Protein AF-0000000080186408 (afdb_homodimer)

Radius of gyration: 38.57 Å; Cα contacts (8 Å, |Δi|>4): 482; chains: 2; bounding box: 66×109×151 Å

Solvent-accessible surface area (backbone atoms only — not comparable to full-atom values): 22069 Å² total; per-residue (Å²): 128,77,78,66,78,74,55,44,80,36,70,58,20,29,61,70,80,58,62,34,74,43,44,44,67,52,65,71,29,63,52,50,32,68,49,51,37,54,30,46,42,48,52,50,56,50,42,64,67,46,76,60,61,36,33,31,68,32,74,74,50,62,84,59,38,45,77,52,57,52,84,44,71,65,60,51,50,52,22,50,48,53,36,46,73,45,27,46,31,47,77,26,24,84,44,59,97,88,41,68,46,20,24,25,54,21,56,30,25,35,32,54,54,89,68,72,45,78,58,77,53,41,76,38,37,69,45,51,32,63,77,54,40,74,65,73,64,72,73,72,68,56,70,70,63,64,73,78,76,77,71,84,63,87,83,69,79,77,82,70,86,66,82,71,80,70,85,75,81,78,78,83,77,84,82,81,88,76,88,81,82,86,125,128,76,78,66,81,74,56,46,81,35,72,61,21,29,61,71,78,60,62,33,74,43,46,44,66,52,65,71,28,64,53,52,33,67,48,50,39,55,29,47,41,48,51,50,56,50,42,66,66,47,77,59,61,36,33,30,67,31,74,76,48,62,82,60,39,44,76,53,57,52,85,45,71,66,61,50,50,52,21,51,48,53,37,46,74,43,26,44,31,47,78,25,24,85,46,57,99,89,40,68,48,19,25,26,54,21,56,31,25,35,32,53,53,89,68,70,45,77,55,74,53,41,75,37,36,69,45,50,32,64,78,53,42,74,63,73,61,77,67,76,74,58,73,74,66,65,76,75,64,74,68,85,67,88,80,71,78,81,83,76,84,80,88,80,81,75,85,80,84,79,82,85,76,85,82,82,83,75,86,81,80,85,129

Sequence (366 aa):
MRKKKKNWLSPERREPGGFAALPHCLLESQVFIELSAHAIKLLIDLLMQFKGFNNGDLCLAWSLMEKRGWKSRDTLNKARQELLNVELILITRYGDRKRPHLYALTFFAVDECGGKLDIHATEKPMSLWRLHVPVLSLFKIKPRLPPRGLDHGDMNRPASDSIVLQDKYCPPSVSNEGIAEMLMRKKKKNWLSPERREPGGFAALPHCLLESQVFIELSAHAIKLLIDLLMQFKGFNNGDLCLAWSLMEKRGWKSRDTLNKARQELLNVELILITRYGDRKRPHLYALTFFAVDECGGKLDIHATEKPMSLWRLHVPVLSLFKIKPRLPPRGLDHGDMNRPASDSIVLQDKYCPPSVSNEGIAEML

Structure (mmCIF, N/CA/C/O backbone):
data_AF-0000000080186408-model_v1
#
loop_
_entity.id
_entity.type
_entity.pdbx_description
1 polymer 'Helix-turn-helix domain-containing protein'
#
loop_
_atom_site.group_PDB
_atom_site.id
_atom_site.type_symbol
_atom_site.label_atom_id
_atom_site.label_alt_id
_atom_site.label_comp_id
_atom_site.label_asym_id
_atom_site.label_entity_id
_atom_site.label_seq_id
_atom_site.pdbx_PDB_ins_code
_atom_site.Cartn_x
_atom_site.Cartn_y
_atom_site.Cartn_z
_atom_site.occupancy
_atom_site.B_iso_or_equiv
_atom_site.auth_seq_id
_atom_site.auth_comp_id
_atom_site.auth_asym_id
_atom_site.auth_atom_id
_atom_site.pdbx_PDB_model_num
ATOM 1 N N . MET A 1 1 ? -29.25 -24.094 -1.704 1 34.94 1 MET A N 1
ATOM 2 C CA . MET A 1 1 ? -28.672 -22.766 -1.736 1 34.94 1 MET A CA 1
ATOM 3 C C . MET A 1 1 ? -27.25 -22.781 -2.299 1 34.94 1 MET A C 1
ATOM 5 O O . MET A 1 1 ? -26.391 -23.5 -1.779 1 34.94 1 MET A O 1
ATOM 9 N N . ARG A 1 2 ? -27.016 -22.531 -3.428 1 39.16 2 ARG A N 1
ATOM 10 C CA . ARG A 1 2 ? -25.75 -22.656 -4.141 1 39.16 2 ARG A CA 1
ATOM 11 C C . ARG A 1 2 ? -24.641 -21.891 -3.432 1 39.16 2 ARG A C 1
ATOM 13 O O . ARG A 1 2 ? -24.844 -20.75 -3.027 1 39.16 2 ARG A O 1
ATOM 20 N N . LYS A 1 3 ? -23.719 -22.453 -2.709 1 46.88 3 LYS A N 1
ATOM 21 C CA . LYS A 1 3 ? -22.703 -21.828 -1.863 1 46.88 3 LYS A CA 1
ATOM 22 C C . LYS A 1 3 ? -22.125 -20.594 -2.533 1 46.88 3 LYS A C 1
ATOM 24 O O . LYS A 1 3 ? -21.5 -20.688 -3.596 1 46.88 3 LYS A O 1
ATOM 29 N N . LYS A 1 4 ? -22.875 -19.625 -2.449 1 50.56 4 LYS A N 1
ATOM 30 C CA . LYS A 1 4 ? -22.484 -18.359 -3.074 1 50.56 4 LYS A CA 1
ATOM 31 C C . LYS A 1 4 ? -21 -18.078 -2.861 1 50.56 4 LYS A C 1
ATOM 33 O O . LYS A 1 4 ? -20.484 -18.219 -1.751 1 50.56 4 LYS A O 1
ATOM 38 N N . LYS A 1 5 ? -20.312 -18.375 -4 1 59.62 5 LYS A N 1
ATOM 39 C CA . LYS A 1 5 ? -18.891 -18.047 -4.004 1 59.62 5 LYS A CA 1
ATOM 40 C C . LYS A 1 5 ? -18.625 -16.766 -3.215 1 59.62 5 LYS A C 1
ATOM 42 O O . LYS A 1 5 ? -19.266 -15.734 -3.459 1 59.62 5 LYS A O 1
ATOM 47 N N . LYS A 1 6 ? -18.062 -16.906 -2.033 1 65.12 6 LYS A N 1
ATOM 48 C CA . LYS A 1 6 ? -17.859 -15.805 -1.085 1 65.12 6 LYS A CA 1
ATOM 49 C C . LYS A 1 6 ? -16.969 -14.719 -1.683 1 65.12 6 LYS A C 1
ATOM 51 O O . LYS A 1 6 ? -15.961 -15.023 -2.314 1 65.12 6 LYS A O 1
ATOM 56 N N . ASN A 1 7 ? -17.5 -13.5 -1.69 1 77.44 7 ASN A N 1
ATOM 57 C CA . ASN A 1 7 ? -16.766 -12.281 -2.035 1 77.44 7 ASN A CA 1
ATOM 58 C C . ASN A 1 7 ? -15.5 -12.125 -1.208 1 77.44 7 ASN A C 1
ATOM 60 O O . ASN A 1 7 ? -15.445 -12.555 -0.051 1 77.44 7 ASN A O 1
ATOM 64 N N . TRP A 1 8 ? -14.391 -11.766 -1.803 1 77.88 8 TRP A N 1
ATOM 65 C CA . TRP A 1 8 ? -13.117 -11.609 -1.107 1 77.88 8 TRP A CA 1
ATOM 66 C C . TRP A 1 8 ? -13.258 -10.656 0.074 1 77.88 8 TRP A C 1
ATOM 68 O O . TRP A 1 8 ? -12.445 -10.68 1.002 1 77.88 8 TRP A O 1
ATOM 78 N N . LEU A 1 9 ? -14.258 -9.883 0.024 1 75.31 9 LEU A N 1
ATOM 79 C CA . LEU A 1 9 ? -14.492 -8.922 1.103 1 75.31 9 LEU A CA 1
ATOM 80 C C . LEU A 1 9 ? -15.234 -9.586 2.258 1 75.31 9 LEU A C 1
ATOM 82 O O . LEU A 1 9 ? -15.367 -8.992 3.334 1 75.31 9 LEU A O 1
ATOM 86 N N . SER A 1 10 ? -15.633 -10.812 2.023 1 86.88 10 SER A N 1
ATOM 87 C CA . SER A 1 10 ? -16.25 -11.516 3.139 1 86.88 10 SER A CA 1
ATOM 88 C C . SER A 1 10 ? -15.289 -11.625 4.32 1 86.88 10 SER A C 1
ATOM 90 O O . SER A 1 10 ? -14.094 -11.836 4.141 1 86.88 10 SER A O 1
ATOM 92 N N . PRO A 1 11 ? -15.828 -11.398 5.477 1 86.62 11 PRO A N 1
ATOM 93 C CA . PRO A 1 11 ? -14.977 -11.359 6.672 1 86.62 11 PRO A CA 1
ATOM 94 C C . PRO A 1 11 ? -14.156 -12.633 6.852 1 86.62 11 PRO A C 1
ATOM 96 O O . PRO A 1 11 ? -13.062 -12.586 7.43 1 86.62 11 PRO A O 1
ATOM 99 N N . GLU A 1 12 ? -14.602 -13.695 6.355 1 88.56 12 GLU A N 1
ATOM 100 C CA . GLU A 1 12 ? -13.898 -14.961 6.555 1 88.56 12 GLU A CA 1
ATOM 101 C C . GLU A 1 12 ? -12.695 -15.078 5.621 1 88.56 12 GLU A C 1
ATOM 103 O O . GLU A 1 12 ? -11.781 -15.859 5.871 1 88.56 12 GLU A O 1
ATOM 108 N N . ARG A 1 13 ? -12.672 -14.312 4.602 1 93.75 13 ARG A N 1
ATOM 109 C CA . ARG A 1 13 ? -11.664 -14.516 3.568 1 93.75 13 ARG A CA 1
ATOM 110 C C . ARG A 1 13 ? -10.555 -13.477 3.676 1 93.75 13 ARG A C 1
ATOM 112 O O . ARG A 1 13 ? -9.664 -13.414 2.82 1 93.75 13 ARG A O 1
ATOM 119 N N . ARG A 1 14 ? -10.625 -12.68 4.699 1 92.94 14 ARG A N 1
ATOM 120 C CA . ARG A 1 14 ? -9.648 -11.609 4.891 1 92.94 14 ARG A CA 1
ATOM 121 C C . ARG A 1 14 ? -9.258 -11.484 6.359 1 92.94 14 ARG A C 1
ATOM 123 O O . ARG A 1 14 ? -9.883 -12.094 7.23 1 92.94 14 ARG A O 1
ATOM 130 N N . GLU A 1 15 ? -8.188 -10.734 6.617 1 94.75 15 GLU A N 1
ATOM 131 C CA . GLU A 1 15 ? -7.793 -10.422 7.988 1 94.75 15 GLU A CA 1
ATOM 132 C C . GLU A 1 15 ? -8.875 -9.617 8.703 1 94.75 15 GLU A C 1
ATOM 134 O O . GLU A 1 15 ? -9.562 -8.805 8.086 1 94.75 15 GLU A O 1
ATOM 139 N N . PRO A 1 16 ? -9.008 -9.867 9.93 1 91.94 16 PRO A N 1
ATOM 140 C CA . PRO A 1 16 ? -10 -9.094 10.68 1 91.94 16 PRO A CA 1
ATOM 141 C C . PRO A 1 16 ? -9.602 -7.629 10.852 1 91.94 16 PRO A C 1
ATOM 143 O O . PRO A 1 16 ? -8.422 -7.285 10.711 1 91.94 16 PRO A O 1
ATOM 146 N N . GLY A 1 17 ? -10.656 -6.816 11.102 1 92.19 17 GLY A N 1
ATOM 147 C CA . GLY A 1 17 ? -10.398 -5.41 11.367 1 92.19 17 GLY A CA 1
ATOM 148 C C . GLY A 1 17 ? -10.477 -4.539 10.133 1 92.19 17 GLY A C 1
ATOM 149 O O . GLY A 1 17 ? -11.031 -4.953 9.109 1 92.19 17 GLY A O 1
ATOM 150 N N . GLY A 1 18 ? -9.977 -3.314 10.273 1 92.81 18 GLY A N 1
ATOM 151 C CA . GLY A 1 18 ? -10.023 -2.352 9.188 1 92.81 18 GLY A CA 1
ATOM 152 C C . GLY A 1 18 ? -8.891 -2.525 8.188 1 92.81 18 GLY A C 1
ATOM 153 O O . GLY A 1 18 ? -8.031 -3.389 8.367 1 92.81 18 GLY A O 1
ATOM 154 N N . PHE A 1 19 ? -8.984 -1.792 7.145 1 95.25 19 PHE A N 1
ATOM 155 C CA . PHE A 1 19 ? -7.969 -1.848 6.102 1 95.25 19 PHE A CA 1
ATOM 156 C C . PHE A 1 19 ? -7.645 -0.45 5.586 1 95.25 19 PHE A C 1
ATOM 158 O O . PHE A 1 19 ? -8.43 0.481 5.762 1 95.25 19 PHE A O 1
ATOM 165 N N . ALA A 1 20 ? -6.488 -0.305 5.117 1 96.69 20 ALA A N 1
ATOM 166 C CA . ALA A 1 20 ? -6.074 0.844 4.316 1 96.69 20 ALA A CA 1
ATOM 167 C C . ALA A 1 20 ? -6.293 0.581 2.828 1 96.69 20 ALA A C 1
ATOM 169 O O . ALA A 1 20 ? -5.879 -0.457 2.307 1 96.69 20 ALA A O 1
ATOM 170 N N . ALA A 1 21 ? -6.895 1.535 2.125 1 95.88 21 ALA A N 1
ATOM 171 C CA . ALA A 1 21 ? -7.312 1.298 0.746 1 95.88 21 ALA A CA 1
ATOM 172 C C . ALA A 1 21 ? -6.535 2.186 -0.222 1 95.88 21 ALA A C 1
ATOM 174 O O . ALA A 1 21 ? -6.391 3.389 0.009 1 95.88 21 ALA A O 1
ATOM 175 N N . LEU A 1 22 ? -6.004 1.585 -1.23 1 97.88 22 LEU A N 1
ATOM 176 C CA . LEU A 1 22 ? -5.406 2.305 -2.35 1 97.88 22 LEU A CA 1
ATOM 177 C C . LEU A 1 22 ? -6.262 2.164 -3.605 1 97.88 22 LEU A C 1
ATOM 179 O O . LEU A 1 22 ? -6.57 1.047 -4.031 1 97.88 22 LEU A O 1
ATOM 183 N N . PRO A 1 23 ? -6.676 3.334 -4.199 1 97.44 23 PRO A N 1
ATOM 184 C CA . PRO A 1 23 ? -7.484 3.211 -5.414 1 97.44 23 PRO A CA 1
ATOM 185 C C . PRO A 1 23 ? -6.727 2.555 -6.566 1 97.44 23 PRO A C 1
ATOM 187 O O . PRO A 1 23 ? -5.559 2.877 -6.801 1 97.44 23 PRO A O 1
ATOM 190 N N . HIS A 1 24 ? -7.406 1.696 -7.336 1 97.75 24 HIS A N 1
ATOM 191 C CA . HIS A 1 24 ? -6.773 1.032 -8.469 1 97.75 24 HIS A CA 1
ATOM 192 C C . HIS A 1 24 ? -6.34 2.041 -9.531 1 97.75 24 HIS A C 1
ATOM 194 O O . HIS A 1 24 ? -5.277 1.891 -10.133 1 97.75 24 HIS A O 1
ATOM 200 N N . CYS A 1 25 ? -7.176 3.061 -9.742 1 97.38 25 CYS A N 1
ATOM 201 C CA . CYS A 1 25 ? -6.832 4.059 -10.75 1 97.38 25 CYS A CA 1
ATOM 202 C C . CYS A 1 25 ? -5.496 4.715 -10.438 1 97.38 25 CYS A C 1
ATOM 204 O O . CYS A 1 25 ? -4.715 5.016 -11.344 1 97.38 25 CYS A O 1
ATOM 206 N N . LEU A 1 26 ? -5.215 4.922 -9.234 1 98.06 26 LEU A N 1
ATOM 207 C CA . LEU A 1 26 ? -3.934 5.488 -8.828 1 98.06 26 LEU A CA 1
ATOM 208 C C . LEU A 1 26 ? -2.803 4.488 -9.039 1 98.06 26 LEU A C 1
ATOM 210 O O . LEU A 1 26 ? -1.779 4.816 -9.641 1 98.06 26 LEU A O 1
ATOM 214 N N . LEU A 1 27 ? -3.021 3.275 -8.555 1 98.19 27 LEU A N 1
ATOM 215 C CA . LEU A 1 27 ? -1.99 2.246 -8.609 1 98.19 27 LEU A CA 1
ATOM 216 C C . LEU A 1 27 ? -1.579 1.967 -10.055 1 98.19 27 LEU A C 1
ATOM 218 O O . LEU A 1 27 ? -0.42 1.64 -10.32 1 98.19 27 LEU A O 1
ATOM 222 N N . GLU A 1 28 ? -2.457 2.135 -10.93 1 97.19 28 GLU A N 1
ATOM 223 C CA . GLU A 1 28 ? -2.207 1.838 -12.336 1 97.19 28 GLU A CA 1
ATOM 224 C C . GLU A 1 28 ? -1.641 3.053 -13.062 1 97.19 28 GLU A C 1
ATOM 226 O O . GLU A 1 28 ? -1.17 2.941 -14.195 1 97.19 28 GLU A O 1
ATOM 231 N N . SER A 1 29 ? -1.629 4.176 -12.492 1 97.62 29 SER A N 1
ATOM 232 C CA . SER A 1 29 ? -1.203 5.418 -13.125 1 97.62 29 SER A CA 1
ATOM 233 C C . SER A 1 29 ? 0.314 5.469 -13.273 1 97.62 29 SER A C 1
ATOM 235 O O . SER A 1 29 ? 1.042 4.871 -12.484 1 97.62 29 SER A O 1
ATOM 237 N N . GLN A 1 30 ? 0.723 6.25 -14.289 1 97.62 30 GLN A N 1
ATOM 238 C CA . GLN A 1 30 ? 2.154 6.453 -14.492 1 97.62 30 GLN A CA 1
ATOM 239 C C . GLN A 1 30 ? 2.768 7.219 -13.32 1 97.62 30 GLN A C 1
ATOM 241 O O . GLN A 1 30 ? 3.932 7.004 -12.977 1 97.62 30 GLN A O 1
ATOM 246 N N . VAL A 1 31 ? 1.988 8.039 -12.664 1 98.31 31 VAL A N 1
ATOM 247 C CA . VAL A 1 31 ? 2.461 8.812 -11.523 1 98.31 31 VAL A CA 1
ATOM 248 C C . VAL A 1 31 ? 2.916 7.871 -10.414 1 98.31 31 VAL A C 1
ATOM 250 O O . VAL A 1 31 ? 4.008 8.031 -9.859 1 98.31 31 VAL A O 1
ATOM 253 N N . PHE A 1 32 ? 2.107 6.895 -10.188 1 98.56 32 PHE A N 1
ATOM 254 C CA . PHE A 1 32 ? 2.434 5.949 -9.125 1 98.56 32 PHE A CA 1
ATOM 255 C C . PHE A 1 32 ? 3.598 5.055 -9.531 1 98.56 32 PHE A C 1
ATOM 257 O O . PHE A 1 32 ? 4.508 4.809 -8.734 1 98.56 32 PHE A O 1
ATOM 264 N N . ILE A 1 33 ? 3.564 4.594 -10.719 1 98.19 33 ILE A N 1
ATOM 265 C CA . ILE A 1 33 ? 4.555 3.65 -11.234 1 98.19 33 ILE A CA 1
ATOM 266 C C . ILE A 1 33 ? 5.945 4.281 -11.172 1 98.19 33 ILE A C 1
ATOM 268 O O . ILE A 1 33 ? 6.934 3.596 -10.906 1 98.19 33 ILE A O 1
ATOM 272 N N . GLU A 1 34 ? 6.027 5.535 -11.297 1 97.81 34 GLU A N 1
ATOM 273 C CA . GLU A 1 34 ? 7.312 6.223 -11.383 1 97.81 34 GLU A CA 1
ATOM 274 C C . GLU A 1 34 ? 7.824 6.613 -10 1 97.81 34 GLU A C 1
ATOM 276 O O . GLU A 1 34 ? 8.953 7.094 -9.859 1 97.81 34 GLU A O 1
ATOM 281 N N . LEU A 1 35 ? 7.062 6.367 -8.969 1 98.62 35 LEU A N 1
ATOM 282 C CA . LEU A 1 35 ? 7.512 6.688 -7.617 1 98.62 35 LEU A CA 1
ATOM 283 C C . LEU A 1 35 ? 8.688 5.805 -7.215 1 98.62 35 LEU A C 1
ATOM 285 O O . LEU A 1 35 ? 8.758 4.637 -7.598 1 98.62 35 LEU A O 1
ATOM 289 N N . SER A 1 36 ? 9.555 6.418 -6.418 1 98.81 36 SER A N 1
ATOM 290 C CA . SER A 1 36 ? 10.594 5.613 -5.789 1 98.81 36 SER A CA 1
ATOM 291 C C . SER A 1 36 ? 10.008 4.66 -4.754 1 98.81 36 SER A C 1
ATOM 293 O O . SER A 1 36 ? 8.906 4.891 -4.242 1 98.81 36 SER A O 1
ATOM 295 N N . ALA A 1 37 ? 10.797 3.623 -4.457 1 98.75 37 ALA A N 1
ATOM 296 C CA . ALA A 1 37 ? 10.359 2.662 -3.449 1 98.75 37 ALA A CA 1
ATOM 297 C C . ALA A 1 37 ? 10.125 3.348 -2.104 1 98.75 37 ALA A C 1
ATOM 299 O O . ALA A 1 37 ? 9.156 3.041 -1.403 1 98.75 37 ALA A O 1
ATOM 300 N N . HIS A 1 38 ? 10.977 4.281 -1.751 1 98.88 38 HIS A N 1
ATOM 301 C CA . HIS A 1 38 ? 10.844 4.965 -0.469 1 98.88 38 HIS A CA 1
ATOM 302 C C . HIS A 1 38 ? 9.625 5.875 -0.45 1 98.88 38 HIS A C 1
ATOM 304 O O . HIS A 1 38 ? 8.992 6.051 0.594 1 98.88 38 HIS A O 1
ATOM 310 N N . ALA A 1 39 ? 9.281 6.461 -1.588 1 98.94 39 ALA A N 1
ATOM 311 C CA . ALA A 1 39 ? 8.062 7.266 -1.669 1 98.94 39 ALA A CA 1
ATOM 312 C C . ALA A 1 39 ? 6.824 6.402 -1.473 1 98.94 39 ALA A C 1
ATOM 314 O O . ALA A 1 39 ? 5.875 6.809 -0.799 1 98.94 39 ALA A O 1
ATOM 315 N N . ILE A 1 40 ? 6.883 5.234 -2.033 1 98.94 40 ILE A N 1
ATOM 316 C CA . ILE A 1 40 ? 5.773 4.305 -1.862 1 98.94 40 ILE A CA 1
ATOM 317 C C . ILE A 1 40 ? 5.66 3.898 -0.395 1 98.94 40 ILE A C 1
ATOM 319 O O . ILE A 1 40 ? 4.57 3.902 0.175 1 98.94 40 ILE A O 1
ATOM 323 N N . LYS A 1 41 ? 6.77 3.59 0.187 1 98.88 41 LYS A N 1
ATOM 324 C CA . LYS A 1 41 ? 6.762 3.256 1.608 1 98.88 41 LYS A CA 1
ATOM 325 C C . LYS A 1 41 ? 6.148 4.387 2.434 1 98.88 41 LYS A C 1
ATOM 327 O O . LYS A 1 41 ? 5.328 4.141 3.32 1 98.88 41 LYS A O 1
ATOM 332 N N . LEU A 1 42 ? 6.531 5.586 2.17 1 98.94 42 LEU A N 1
ATOM 333 C CA . LEU A 1 42 ? 6.016 6.727 2.914 1 98.94 42 LEU A CA 1
ATOM 334 C C . LEU A 1 42 ? 4.516 6.891 2.689 1 98.94 42 LEU A C 1
ATOM 336 O O . LEU A 1 42 ? 3.771 7.172 3.631 1 98.94 42 LEU A O 1
ATOM 340 N N . LEU A 1 43 ? 4.102 6.734 1.432 1 98.94 43 LEU A N 1
ATOM 341 C CA . LEU A 1 43 ? 2.682 6.832 1.111 1 98.94 43 LEU A CA 1
ATOM 342 C C . LEU A 1 43 ? 1.87 5.832 1.93 1 98.94 43 LEU A C 1
ATOM 344 O O . LEU A 1 43 ? 0.815 6.176 2.469 1 98.94 43 LEU A O 1
ATOM 348 N N . ILE A 1 44 ? 2.365 4.621 2.064 1 98.88 44 ILE A N 1
ATOM 349 C CA . ILE A 1 44 ? 1.672 3.578 2.814 1 98.88 44 ILE A CA 1
ATOM 350 C C . ILE A 1 44 ? 1.662 3.93 4.301 1 98.88 44 ILE A C 1
ATOM 352 O O . ILE A 1 44 ? 0.661 3.715 4.988 1 98.88 44 ILE A O 1
ATOM 356 N N . ASP A 1 45 ? 2.746 4.492 4.789 1 98.81 45 ASP A N 1
ATOM 357 C CA . ASP A 1 45 ? 2.801 4.898 6.191 1 98.81 45 ASP A CA 1
ATOM 358 C C . ASP A 1 45 ? 1.771 5.984 6.492 1 98.81 45 ASP A C 1
ATOM 360 O O . ASP A 1 45 ? 1.156 5.988 7.559 1 98.81 45 ASP A O 1
ATOM 364 N N . LEU A 1 46 ? 1.604 6.91 5.586 1 98.81 46 LEU A N 1
ATOM 365 C CA . LEU A 1 46 ? 0.573 7.93 5.742 1 98.81 46 LEU A CA 1
ATOM 366 C C . LEU A 1 46 ? -0.819 7.312 5.66 1 98.81 46 LEU A C 1
ATOM 368 O O . LEU A 1 46 ? -1.701 7.652 6.453 1 98.81 46 LEU A O 1
ATOM 372 N N . LEU A 1 47 ? -0.933 6.422 4.699 1 98.56 47 LEU A N 1
ATOM 373 C CA . LEU A 1 47 ? -2.215 5.746 4.516 1 98.56 47 LEU A CA 1
ATOM 374 C C . LEU A 1 47 ? -2.602 4.969 5.77 1 98.56 47 LEU A C 1
ATOM 376 O O . LEU A 1 47 ? -3.777 4.922 6.141 1 98.56 47 LEU A O 1
ATOM 380 N N . MET A 1 48 ? -1.666 4.402 6.43 1 97.81 48 MET A N 1
ATOM 381 C CA . MET A 1 48 ? -1.898 3.652 7.66 1 97.81 48 MET A CA 1
ATOM 382 C C . MET A 1 48 ? -2.467 4.555 8.75 1 97.81 48 MET A C 1
ATOM 384 O O . MET A 1 48 ? -3.27 4.113 9.57 1 97.81 48 MET A O 1
ATOM 388 N N . GLN A 1 49 ? -2.088 5.797 8.789 1 98.06 49 GLN A N 1
ATOM 389 C CA . GLN A 1 49 ? -2.559 6.746 9.797 1 98.06 49 GLN A CA 1
ATOM 390 C C . GLN A 1 49 ? -4.02 7.121 9.555 1 98.06 49 GLN A C 1
ATOM 392 O O . GLN A 1 49 ? -4.719 7.543 10.477 1 98.06 49 GLN A O 1
ATOM 397 N N . PHE A 1 50 ? -4.449 7.07 8.297 1 97.56 50 PHE A N 1
ATOM 398 C CA . PHE A 1 50 ? -5.805 7.469 7.934 1 97.56 50 PHE A CA 1
ATOM 399 C C . PHE A 1 50 ? -6.828 6.492 8.508 1 97.56 50 PHE A C 1
ATOM 401 O O . PHE A 1 50 ? -6.785 5.297 8.203 1 97.56 50 PHE A O 1
ATOM 408 N N . LYS A 1 51 ? -7.789 7 9.281 1 94.38 51 LYS A N 1
ATOM 409 C CA . LYS A 1 51 ? -8.773 6.16 9.961 1 94.38 51 LYS A CA 1
ATOM 410 C C . LYS A 1 51 ? -10.172 6.387 9.398 1 94.38 51 LYS A C 1
ATOM 412 O O . LYS A 1 51 ? -11.164 5.91 9.961 1 94.38 51 LYS A O 1
ATOM 417 N N . GLY A 1 52 ? -10.281 7.156 8.398 1 93.5 52 GLY A N 1
ATOM 418 C CA . GLY A 1 52 ? -11.562 7.371 7.754 1 93.5 52 GLY A CA 1
ATOM 419 C C . GLY A 1 52 ? -12.156 8.742 8.039 1 93.5 52 GLY A C 1
ATOM 420 O O . GLY A 1 52 ? -13.141 9.141 7.406 1 93.5 52 GLY A O 1
ATOM 421 N N . PHE A 1 53 ? -11.578 9.484 8.984 1 94.75 53 PHE A N 1
ATOM 422 C CA . PHE A 1 53 ? -12.156 10.773 9.359 1 94.75 53 PHE A CA 1
ATOM 423 C C . PHE A 1 53 ? -11.062 11.797 9.648 1 94.75 53 PHE A C 1
ATOM 425 O O . PHE A 1 53 ? -11.352 12.906 10.102 1 94.75 53 PHE A O 1
ATOM 432 N N . ASN A 1 54 ? -9.852 11.414 9.422 1 97.81 54 ASN A N 1
ATOM 433 C CA . ASN A 1 54 ? -8.742 12.281 9.82 1 97.81 54 ASN A CA 1
ATOM 434 C C . ASN A 1 54 ? -7.82 12.578 8.641 1 97.81 54 ASN A C 1
ATOM 436 O O . ASN A 1 54 ? -6.621 12.805 8.836 1 97.81 54 ASN A O 1
ATOM 440 N N . ASN A 1 55 ? -8.359 12.516 7.406 1 98.38 55 ASN A N 1
ATOM 441 C CA . ASN A 1 55 ? -7.516 12.938 6.293 1 98.38 55 ASN A CA 1
ATOM 442 C C . ASN A 1 55 ? -7.207 14.43 6.363 1 98.38 55 ASN A C 1
ATOM 444 O O . ASN A 1 55 ? -8.078 15.266 6.121 1 98.38 55 ASN A O 1
ATOM 448 N N . GLY A 1 56 ? -6.039 14.766 6.605 1 98.62 56 GLY A N 1
ATOM 449 C CA . GLY A 1 56 ? -5.562 16.109 6.867 1 98.62 56 GLY A CA 1
ATOM 450 C C . GLY A 1 56 ? -4.715 16.219 8.117 1 98.62 56 GLY A C 1
ATOM 451 O O . GLY A 1 56 ? -3.957 17.172 8.289 1 98.62 56 GLY A O 1
ATOM 452 N N . ASP A 1 57 ? -4.938 15.25 8.953 1 98.62 57 ASP A N 1
ATOM 453 C CA . ASP A 1 57 ? -4.23 15.203 10.234 1 98.62 57 ASP A CA 1
ATOM 454 C C . ASP A 1 57 ? -3.156 14.117 10.227 1 98.62 57 ASP A C 1
ATOM 456 O O . ASP A 1 57 ? -2.986 13.398 11.211 1 98.62 57 ASP A O 1
ATOM 460 N N . LEU A 1 58 ? -2.492 13.922 9.102 1 98.75 58 LEU A N 1
ATOM 461 C CA . LEU A 1 58 ? -1.424 12.938 8.961 1 98.75 58 LEU A CA 1
ATOM 462 C C . LEU A 1 58 ? -0.061 13.578 9.203 1 98.75 58 LEU A C 1
ATOM 464 O O . LEU A 1 58 ? 0.182 14.711 8.781 1 98.75 58 LEU A O 1
ATOM 468 N N . CYS A 1 59 ? 0.816 12.82 9.891 1 98.69 59 CYS A N 1
ATOM 469 C CA . CYS A 1 59 ? 2.037 13.422 10.414 1 98.69 59 CYS A CA 1
ATOM 470 C C . CYS A 1 59 ? 3.264 12.625 10 1 98.69 59 CYS A C 1
ATOM 472 O O . CYS A 1 59 ? 3.244 11.391 10.016 1 98.69 59 CYS A O 1
ATOM 474 N N . LEU A 1 60 ? 4.312 13.352 9.617 1 98.5 60 LEU A N 1
ATOM 475 C CA . LEU A 1 60 ? 5.555 12.711 9.195 1 98.5 60 LEU A CA 1
ATOM 476 C C . LEU A 1 60 ? 6.703 13.086 10.133 1 98.5 60 LEU A C 1
ATOM 478 O O . LEU A 1 60 ? 7.871 13 9.742 1 98.5 60 LEU A O 1
ATOM 482 N N . ALA A 1 61 ? 6.43 13.453 11.336 1 97.94 61 ALA A N 1
ATOM 483 C CA . ALA A 1 61 ? 7.488 13.773 12.289 1 97.94 61 ALA A CA 1
ATOM 484 C C . ALA A 1 61 ? 8.477 12.625 12.414 1 97.94 61 ALA A C 1
ATOM 486 O O . ALA A 1 61 ? 8.086 11.453 12.43 1 97.94 61 ALA A O 1
ATOM 487 N N . TRP A 1 62 ? 9.719 12.992 12.633 1 97.44 62 TRP A N 1
ATOM 488 C CA . TRP A 1 62 ? 10.781 11.992 12.695 1 97.44 62 TRP A CA 1
ATOM 489 C C . TRP A 1 62 ? 10.523 11.008 13.836 1 97.44 62 TRP A C 1
ATOM 491 O O . TRP A 1 62 ? 10.695 9.797 13.672 1 97.44 62 TRP A O 1
ATOM 501 N N . SER A 1 63 ? 10.062 11.477 14.953 1 97.06 63 SER A N 1
ATOM 502 C CA . SER A 1 63 ? 9.836 10.625 16.125 1 97.06 63 SER A CA 1
ATOM 503 C C . SER A 1 63 ? 8.812 9.539 15.828 1 97.06 63 SER A C 1
ATOM 505 O O . SER A 1 63 ? 8.875 8.445 16.391 1 97.06 63 SER A O 1
ATOM 507 N N . LEU A 1 64 ? 7.945 9.805 14.938 1 97.88 64 LEU A N 1
ATOM 508 C CA . LEU A 1 64 ? 6.941 8.828 14.508 1 97.88 64 LEU A CA 1
ATOM 509 C C . LEU A 1 64 ? 7.504 7.906 13.43 1 97.88 64 LEU A C 1
ATOM 511 O O . LEU A 1 64 ? 7.367 6.688 13.523 1 97.88 64 LEU A O 1
ATOM 515 N N . MET A 1 65 ? 8.234 8.523 12.477 1 98.62 65 MET A N 1
ATOM 516 C CA . MET A 1 65 ? 8.672 7.785 11.297 1 98.62 65 MET A CA 1
ATOM 517 C C . MET A 1 65 ? 9.797 6.82 11.648 1 98.62 65 MET A C 1
ATOM 519 O O . MET A 1 65 ? 9.914 5.75 11.055 1 98.62 65 MET A O 1
ATOM 523 N N . GLU A 1 66 ? 10.602 7.23 12.594 1 98.5 66 GLU A N 1
ATOM 524 C CA . GLU A 1 66 ? 11.672 6.336 13.016 1 98.5 66 GLU A CA 1
ATOM 525 C C . GLU A 1 66 ? 11.117 5.027 13.57 1 98.5 66 GLU A C 1
ATOM 527 O O . GLU A 1 66 ? 11.68 3.957 13.328 1 98.5 66 GLU A O 1
ATOM 532 N N . LYS A 1 67 ? 10.023 5.074 14.273 1 98 67 LYS A N 1
ATOM 533 C CA . LYS A 1 67 ? 9.375 3.887 14.82 1 98 67 LYS A CA 1
ATOM 534 C C . LYS A 1 67 ? 8.789 3.018 13.711 1 98 67 LYS A C 1
ATOM 536 O O . LYS A 1 67 ? 8.5 1.838 13.93 1 98 67 LYS A O 1
ATOM 541 N N . ARG A 1 68 ? 8.648 3.631 12.57 1 97.94 68 ARG A N 1
ATOM 542 C CA . ARG A 1 68 ? 8.102 2.908 11.43 1 97.94 68 ARG A CA 1
ATOM 543 C C . ARG A 1 68 ? 9.219 2.365 10.539 1 97.94 68 ARG A C 1
ATOM 545 O O . ARG A 1 68 ? 8.977 1.97 9.398 1 97.94 68 ARG A O 1
ATOM 552 N N . GLY A 1 69 ? 10.438 2.469 10.938 1 97.75 69 GLY A N 1
ATOM 553 C CA . GLY A 1 69 ? 11.531 1.783 10.273 1 97.75 69 GLY A CA 1
ATOM 554 C C . GLY A 1 69 ? 12.383 2.705 9.414 1 97.75 69 GLY A C 1
ATOM 555 O O . GLY A 1 69 ? 13.305 2.254 8.742 1 97.75 69 GLY A O 1
ATOM 556 N N . TRP A 1 70 ? 12.039 3.967 9.422 1 98.62 70 TRP A N 1
ATOM 557 C CA . TRP A 1 70 ? 12.891 4.902 8.688 1 98.62 70 TRP A CA 1
ATOM 558 C C . TRP A 1 70 ? 14.219 5.109 9.414 1 98.62 70 TRP A C 1
ATOM 560 O O . TRP A 1 70 ? 14.242 5.289 10.633 1 98.62 70 TRP A O 1
ATOM 570 N N . LYS A 1 71 ? 15.266 5.102 8.602 1 98.12 71 LYS A N 1
ATOM 571 C CA . LYS A 1 71 ? 16.594 5.086 9.211 1 98.12 71 LYS A CA 1
ATOM 572 C C . LYS A 1 71 ? 17.344 6.375 8.914 1 98.12 71 LYS A C 1
ATOM 574 O O . LYS A 1 71 ? 18.359 6.668 9.555 1 98.12 71 LYS A O 1
ATOM 579 N N . SER A 1 72 ? 16.938 7.07 7.949 1 98.5 72 SER A N 1
ATOM 580 C CA . SER A 1 72 ? 17.609 8.297 7.523 1 98.5 72 SER A CA 1
ATOM 581 C C . SER A 1 72 ? 16.609 9.43 7.328 1 98.5 72 SER A C 1
ATOM 583 O O . SER A 1 72 ? 15.641 9.297 6.574 1 98.5 72 SER A O 1
ATOM 585 N N . ARG A 1 73 ? 16.875 10.562 7.973 1 98.31 73 ARG A N 1
ATOM 586 C CA . ARG A 1 73 ? 16.047 11.742 7.805 1 98.31 73 ARG A CA 1
ATOM 587 C C . ARG A 1 73 ? 16.078 12.242 6.367 1 98.31 73 ARG A C 1
ATOM 589 O O . ARG A 1 73 ? 15.086 12.742 5.848 1 98.31 73 ARG A O 1
ATOM 596 N N . ASP A 1 74 ? 17.266 12.125 5.805 1 98.75 74 ASP A N 1
ATOM 597 C CA . ASP A 1 74 ? 17.438 12.562 4.422 1 98.75 74 ASP A CA 1
ATOM 598 C C . ASP A 1 74 ? 16.562 11.742 3.477 1 98.75 74 ASP A C 1
ATOM 600 O O . ASP A 1 74 ? 15.875 12.305 2.615 1 98.75 74 ASP A O 1
ATOM 604 N N . THR A 1 75 ? 16.547 10.422 3.65 1 98.81 75 THR A N 1
ATOM 605 C CA . THR A 1 75 ? 15.734 9.547 2.822 1 98.81 75 THR A CA 1
ATOM 606 C C . THR A 1 75 ? 14.25 9.852 3.023 1 98.81 75 THR A C 1
ATOM 608 O O . THR A 1 75 ? 13.484 9.891 2.061 1 98.81 75 THR A O 1
ATOM 611 N N . LEU A 1 76 ? 13.898 10.109 4.273 1 98.81 76 LEU A N 1
ATOM 612 C CA . LEU A 1 76 ? 12.523 10.484 4.582 1 98.81 76 LEU A CA 1
ATOM 613 C C . LEU A 1 76 ? 12.141 11.781 3.883 1 98.81 76 LEU A C 1
ATOM 615 O O . LEU A 1 76 ? 11.078 11.875 3.264 1 98.81 76 LEU A O 1
ATOM 619 N N . ASN A 1 77 ? 12.984 12.742 3.98 1 98.75 77 ASN A N 1
ATOM 620 C CA . ASN A 1 77 ? 12.711 14.039 3.371 1 98.75 77 ASN A CA 1
ATOM 621 C C . ASN A 1 77 ? 12.609 13.93 1.853 1 98.75 77 ASN A C 1
ATOM 623 O O . ASN A 1 77 ? 11.758 14.578 1.239 1 98.75 77 ASN A O 1
ATOM 627 N N . LYS A 1 78 ? 13.492 13.156 1.269 1 98.94 78 LYS A N 1
ATOM 628 C CA . LYS A 1 78 ? 13.43 12.953 -0.176 1 98.94 78 LYS A CA 1
ATOM 629 C C . LYS A 1 78 ? 12.109 12.305 -0.58 1 98.94 78 LYS A C 1
ATOM 631 O O . LYS A 1 78 ? 11.5 12.688 -1.579 1 98.94 78 LYS A O 1
ATOM 636 N N . ALA A 1 79 ? 11.68 11.352 0.158 1 98.94 79 ALA A N 1
ATOM 637 C CA . ALA A 1 79 ? 10.406 10.688 -0.106 1 98.94 79 ALA A CA 1
ATOM 638 C C . ALA A 1 79 ? 9.242 11.664 0.038 1 98.94 79 ALA A C 1
ATOM 640 O O . ALA A 1 79 ? 8.328 11.68 -0.792 1 98.94 79 ALA A O 1
ATOM 641 N N . ARG A 1 80 ? 9.289 12.438 1.094 1 98.88 80 ARG A N 1
ATOM 642 C CA . ARG A 1 80 ? 8.273 13.461 1.322 1 98.88 80 ARG A CA 1
ATOM 643 C C . ARG A 1 80 ? 8.195 14.422 0.142 1 98.88 80 ARG A C 1
ATOM 645 O O . ARG A 1 80 ? 7.105 14.703 -0.365 1 98.88 80 ARG A O 1
ATOM 652 N N . GLN A 1 81 ? 9.328 14.914 -0.285 1 98.94 81 GLN A N 1
ATOM 653 C CA . GLN A 1 81 ? 9.375 15.859 -1.394 1 98.94 81 GLN A CA 1
ATOM 654 C C . GLN A 1 81 ? 8.859 15.227 -2.682 1 98.94 81 GLN A C 1
ATOM 656 O O . GLN A 1 81 ? 8.156 15.867 -3.461 1 98.94 81 GLN A O 1
ATOM 661 N N . GLU A 1 82 ? 9.203 14.023 -2.887 1 98.94 82 GLU A N 1
ATOM 662 C CA . GLU A 1 82 ? 8.734 13.312 -4.07 1 98.94 82 GLU A CA 1
ATOM 663 C C . GLU A 1 82 ? 7.211 13.242 -4.109 1 98.94 82 GLU A C 1
ATOM 665 O O . GLU A 1 82 ? 6.598 13.523 -5.141 1 98.94 82 GLU A O 1
ATOM 670 N N . LEU A 1 83 ? 6.566 12.891 -3.016 1 98.94 83 LEU A N 1
ATOM 671 C CA . LEU A 1 83 ? 5.113 12.781 -2.945 1 98.94 83 LEU A CA 1
ATOM 672 C C . LEU A 1 83 ? 4.461 14.156 -3.078 1 98.94 83 LEU A C 1
ATOM 674 O O . LEU A 1 83 ? 3.391 14.281 -3.676 1 98.94 83 LEU A O 1
ATOM 678 N N . LEU A 1 84 ? 5.129 15.188 -2.482 1 98.94 84 LEU A N 1
ATOM 679 C CA . LEU A 1 84 ? 4.625 16.547 -2.605 1 98.94 84 LEU A CA 1
ATOM 680 C C . LEU A 1 84 ? 4.715 17.047 -4.047 1 98.94 84 LEU A C 1
ATOM 682 O O . LEU A 1 84 ? 3.797 17.703 -4.543 1 98.94 84 LEU A O 1
ATOM 686 N N . ASN A 1 85 ? 5.785 16.703 -4.742 1 98.81 85 ASN A N 1
ATOM 687 C CA . ASN A 1 85 ? 6.031 17.172 -6.102 1 98.81 85 ASN A CA 1
ATOM 688 C C . ASN A 1 85 ? 4.965 16.656 -7.07 1 98.81 85 ASN A C 1
ATOM 690 O O . ASN A 1 85 ? 4.578 17.375 -8 1 98.81 85 ASN A O 1
ATOM 694 N N . VAL A 1 86 ? 4.504 15.461 -6.883 1 98.62 86 VAL A N 1
ATOM 695 C CA . VAL A 1 86 ? 3.48 14.914 -7.773 1 98.62 86 VAL A CA 1
ATOM 696 C C . VAL A 1 86 ? 2.102 15.094 -7.141 1 98.62 86 VAL A C 1
ATOM 698 O O . VAL A 1 86 ? 1.116 14.531 -7.621 1 98.62 86 VAL A O 1
ATOM 701 N N . GLU A 1 87 ? 2.047 15.711 -6.016 1 98.81 87 GLU A N 1
ATOM 702 C CA . GLU A 1 87 ? 0.85 16.156 -5.312 1 98.81 87 GLU A CA 1
ATOM 703 C C . GLU A 1 87 ? -0.046 14.977 -4.941 1 98.81 87 GLU A C 1
ATOM 705 O O . GLU A 1 87 ? -1.271 15.07 -5.043 1 98.81 87 GLU A O 1
ATOM 710 N N . LEU A 1 88 ? 0.565 13.922 -4.668 1 98.88 88 LEU A N 1
ATOM 711 C CA . LEU A 1 88 ? -0.155 12.82 -4.047 1 98.88 88 LEU A CA 1
ATOM 712 C C . LEU A 1 88 ? -0.543 13.164 -2.611 1 98.88 88 LEU A C 1
ATOM 714 O O . LEU A 1 88 ? -1.552 12.672 -2.102 1 98.88 88 LEU A O 1
ATOM 718 N N . ILE A 1 89 ? 0.317 13.93 -1.998 1 98.94 89 ILE A N 1
ATOM 719 C CA . ILE A 1 89 ? 0.011 14.492 -0.688 1 98.94 89 ILE A CA 1
ATOM 720 C C . ILE A 1 89 ? 0.117 16.016 -0.744 1 98.94 89 ILE A C 1
ATOM 722 O O . ILE A 1 89 ? 0.722 16.562 -1.665 1 98.94 89 ILE A O 1
ATOM 726 N N . LEU A 1 90 ? -0.477 16.672 0.16 1 98.69 90 LEU A N 1
ATOM 727 C CA . LEU A 1 90 ? -0.344 18.109 0.323 1 98.69 90 LEU A CA 1
ATOM 728 C C . LEU A 1 90 ? -0.27 18.484 1.799 1 98.69 90 LEU A C 1
ATOM 730 O O . LEU A 1 90 ? -0.704 17.719 2.662 1 98.69 90 LEU A O 1
ATOM 734 N N . ILE A 1 91 ? 0.328 19.625 2.082 1 98.81 91 ILE A N 1
ATOM 735 C CA . ILE A 1 91 ? 0.417 20.125 3.449 1 98.81 91 ILE A CA 1
ATOM 736 C C . ILE A 1 91 ? -0.896 20.797 3.838 1 98.81 91 ILE A C 1
ATOM 738 O O . ILE A 1 91 ? -1.379 21.688 3.129 1 98.81 91 ILE A O 1
ATOM 742 N N . THR A 1 92 ? -1.487 20.359 4.906 1 98.75 92 THR A N 1
ATOM 743 C CA . THR A 1 92 ? -2.752 20.922 5.352 1 98.75 92 THR A CA 1
ATOM 744 C C . THR A 1 92 ? -2.525 21.906 6.5 1 98.75 92 THR A C 1
ATOM 746 O O . THR A 1 92 ? -3.404 22.703 6.816 1 98.75 92 THR A O 1
ATOM 749 N N . ARG A 1 93 ? -1.47 21.766 7.137 1 98.19 93 ARG A N 1
ATOM 750 C CA . ARG A 1 93 ? -1.018 22.703 8.156 1 98.19 93 ARG A CA 1
ATOM 751 C C . ARG A 1 93 ? 0.504 22.797 8.18 1 98.19 93 ARG A C 1
ATOM 753 O O . ARG A 1 93 ? 1.195 21.797 8.297 1 98.19 93 ARG A O 1
ATOM 760 N N . TYR A 1 94 ? 0.951 24.031 8.055 1 97.5 94 TYR A N 1
ATOM 761 C CA . TYR A 1 94 ? 2.391 24.219 8.195 1 97.5 94 TYR A CA 1
ATOM 762 C C . TYR A 1 94 ? 2.805 24.188 9.656 1 97.5 94 TYR A C 1
ATOM 764 O O . TYR A 1 94 ? 2.135 24.766 10.516 1 97.5 94 TYR A O 1
ATOM 772 N N . GLY A 1 95 ? 3.818 23.391 9.82 1 95.38 95 GLY A N 1
ATOM 773 C CA . GLY A 1 95 ? 4.355 23.297 11.172 1 95.38 95 GLY A CA 1
ATOM 774 C C . GLY A 1 95 ? 5.223 24.469 11.555 1 95.38 95 GLY A C 1
ATOM 775 O O . GLY A 1 95 ? 5.586 25.281 10.703 1 95.38 95 GLY A O 1
ATOM 776 N N . ASP A 1 96 ? 5.422 24.609 12.883 1 92.88 96 ASP A N 1
ATOM 777 C CA . ASP A 1 96 ? 6.359 25.578 13.438 1 92.88 96 ASP A CA 1
ATOM 778 C C . ASP A 1 96 ? 7.324 24.906 14.414 1 92.88 96 ASP A C 1
ATOM 780 O O . ASP A 1 96 ? 7.617 23.719 14.297 1 92.88 96 ASP A O 1
ATOM 784 N N . ARG A 1 97 ? 7.879 25.672 15.211 1 90.69 97 ARG A N 1
ATOM 785 C CA . ARG A 1 97 ? 8.875 25.141 16.141 1 90.69 97 ARG A CA 1
ATOM 786 C C . ARG A 1 97 ? 8.25 24.109 17.078 1 90.69 97 ARG A C 1
ATOM 788 O O . ARG A 1 97 ? 8.898 23.125 17.453 1 90.69 97 ARG A O 1
ATOM 795 N N . LYS A 1 98 ? 6.98 24.188 17.391 1 91.81 98 LYS A N 1
ATOM 796 C CA . LYS A 1 98 ? 6.348 23.344 18.391 1 91.81 98 LYS A CA 1
ATOM 797 C C . LYS A 1 98 ? 5.457 22.281 17.75 1 91.81 98 LYS A C 1
ATOM 799 O O . LYS A 1 98 ? 5.105 21.281 18.391 1 91.81 98 LYS A O 1
ATOM 804 N N . ARG A 1 99 ? 5.066 22.578 16.547 1 94.25 99 ARG A N 1
ATOM 805 C CA . ARG A 1 99 ? 4.094 21.688 15.914 1 94.25 99 ARG A CA 1
ATOM 806 C C . ARG A 1 99 ? 4.609 21.188 14.578 1 94.25 99 ARG A C 1
ATOM 808 O O . ARG A 1 99 ? 5.23 21.938 13.82 1 94.25 99 ARG A O 1
ATOM 815 N N . PRO A 1 100 ? 4.285 19.938 14.297 1 96.25 100 PRO A N 1
ATOM 816 C CA . PRO A 1 100 ? 4.715 19.391 13 1 96.25 100 PRO A CA 1
ATOM 817 C C . PRO A 1 100 ? 3.814 19.828 11.852 1 96.25 100 PRO A C 1
ATOM 819 O O . PRO A 1 100 ? 2.688 20.281 12.078 1 96.25 100 PRO A O 1
ATOM 822 N N . HIS A 1 101 ? 4.371 19.766 10.594 1 98.12 101 HIS A N 1
ATOM 823 C CA . HIS A 1 101 ? 3.506 19.828 9.422 1 98.12 101 HIS A CA 1
ATOM 824 C C . HIS A 1 101 ? 2.465 18.719 9.445 1 98.12 101 HIS A C 1
ATOM 826 O O . HIS A 1 101 ? 2.727 17.625 9.969 1 98.12 101 HIS A O 1
ATOM 832 N N . LEU A 1 102 ? 1.31 19.016 8.938 1 98.75 102 LEU A N 1
ATOM 833 C CA . LEU A 1 102 ? 0.294 18 8.719 1 98.75 102 LEU A CA 1
ATOM 834 C C . LEU A 1 102 ? 0.013 17.828 7.227 1 98.75 102 LEU A C 1
ATOM 836 O O . LEU A 1 102 ? 0.228 18.75 6.441 1 98.75 102 LEU A O 1
ATOM 840 N N . TYR A 1 103 ? -0.482 16.641 6.883 1 98.88 103 TYR A N 1
ATOM 841 C CA . TYR A 1 103 ? -0.625 16.281 5.477 1 98.88 103 TYR A CA 1
ATOM 842 C C . TYR A 1 103 ? -1.98 15.641 5.215 1 98.88 103 TYR A C 1
ATOM 844 O O . TYR A 1 103 ? -2.633 15.148 6.141 1 98.88 103 TYR A O 1
ATOM 852 N N . ALA A 1 104 ? -2.361 15.68 3.979 1 98.88 104 ALA A N 1
ATOM 853 C CA . ALA A 1 104 ? -3.523 14.945 3.484 1 98.88 104 ALA A CA 1
ATOM 854 C C . ALA A 1 104 ? -3.174 14.141 2.234 1 98.88 104 ALA A C 1
ATOM 856 O O . ALA A 1 104 ? -2.303 14.539 1.457 1 98.88 104 ALA A O 1
ATOM 857 N N . LEU A 1 105 ? -3.797 12.992 2.1 1 98.75 105 LEU A N 1
ATOM 858 C CA . LEU A 1 105 ? -3.797 12.227 0.854 1 98.75 105 LEU A CA 1
ATOM 859 C C . LEU A 1 105 ? -4.789 12.82 -0.141 1 98.75 105 LEU A C 1
ATOM 861 O O . LEU A 1 105 ? -5.969 12.984 0.173 1 98.75 105 LEU A O 1
ATOM 865 N N . THR A 1 106 ? -4.43 13.055 -1.347 1 98.62 106 THR A N 1
ATOM 866 C CA . THR A 1 106 ? -5.273 13.828 -2.25 1 98.62 106 THR A CA 1
ATOM 867 C C . THR A 1 106 ? -6.293 12.93 -2.945 1 98.62 106 THR A C 1
ATOM 869 O O . THR A 1 106 ? -7.18 13.422 -3.648 1 98.62 106 THR A O 1
ATOM 872 N N . PHE A 1 107 ? -6.246 11.633 -2.781 1 98.19 107 PHE A N 1
ATOM 873 C CA . PHE A 1 107 ? -7.211 10.719 -3.381 1 98.19 107 PHE A CA 1
ATOM 874 C C . PHE A 1 107 ? -8.336 10.406 -2.404 1 98.19 107 PHE A C 1
ATOM 876 O O . PHE A 1 107 ? -9.164 9.531 -2.664 1 98.19 107 PHE A O 1
ATOM 883 N N . PHE A 1 108 ? -8.414 11.07 -1.28 1 97.88 108 PHE A N 1
ATOM 884 C CA . PHE A 1 108 ? -9.547 11.141 -0.371 1 97.88 108 PHE A CA 1
ATOM 885 C C . PHE A 1 108 ? -9.961 12.586 -0.125 1 97.88 108 PHE A C 1
ATOM 887 O O . PHE A 1 108 ? -9.141 13.5 -0.257 1 97.88 108 PHE A O 1
ATOM 894 N N . ALA A 1 109 ? -11.219 12.766 0.229 1 97.94 109 ALA A N 1
ATOM 895 C CA . ALA A 1 109 ? -11.648 14.086 0.677 1 97.94 109 ALA A CA 1
ATOM 896 C C . ALA A 1 109 ? -10.953 14.477 1.98 1 97.94 109 ALA A C 1
ATOM 898 O O . ALA A 1 109 ? -10.75 13.633 2.857 1 97.94 109 ALA A O 1
ATOM 899 N N . VAL A 1 110 ? -10.594 15.773 2.074 1 98.06 110 VAL A N 1
ATOM 900 C CA . VAL A 1 110 ? -9.969 16.281 3.293 1 98.06 110 VAL A CA 1
ATOM 901 C C . VAL A 1 110 ? -11.023 16.438 4.383 1 98.06 110 VAL A C 1
ATOM 903 O O . VAL A 1 110 ? -12.109 16.969 4.129 1 98.06 110 VAL A O 1
ATOM 906 N N . ASP A 1 111 ? -10.68 16.016 5.562 1 97.56 111 ASP A N 1
ATOM 907 C CA . ASP A 1 111 ? -11.602 16.094 6.691 1 97.56 111 ASP A CA 1
ATOM 908 C C . ASP A 1 111 ? -11.391 17.375 7.484 1 97.56 111 ASP A C 1
ATOM 910 O O . ASP A 1 111 ? -10.398 18.078 7.277 1 97.56 111 ASP A O 1
ATOM 914 N N . GLU A 1 112 ? -12.336 17.703 8.336 1 95.62 112 GLU A N 1
ATOM 915 C CA . GLU A 1 112 ? -12.266 18.938 9.133 1 95.62 112 GLU A CA 1
ATOM 916 C C . GLU A 1 112 ? -11.188 18.828 10.203 1 95.62 112 GLU A C 1
ATOM 918 O O . GLU A 1 112 ? -10.57 19.828 10.57 1 95.62 112 GLU A O 1
ATOM 923 N N . CYS A 1 113 ? -10.953 17.688 10.672 1 96.62 113 CYS A N 1
ATOM 924 C CA . CYS A 1 113 ? -9.93 17.375 11.656 1 96.62 113 CYS A CA 1
ATOM 925 C C . CYS A 1 113 ? -9.961 18.344 12.828 1 96.62 113 CYS A C 1
ATOM 927 O O . CYS A 1 113 ? -8.922 18.891 13.219 1 96.62 113 CYS A O 1
ATOM 929 N N . GLY A 1 114 ? -11.07 18.641 13.32 1 94.38 114 GLY A N 1
ATOM 930 C CA . GLY A 1 114 ? -11.242 19.469 14.508 1 94.38 114 GLY A CA 1
ATOM 931 C C . GLY A 1 114 ? -10.945 20.938 14.258 1 94.38 114 GLY A C 1
ATOM 932 O O . GLY A 1 114 ? -10.734 21.688 15.203 1 94.38 114 GLY A O 1
ATOM 933 N N . GLY A 1 115 ? -10.758 21.312 13.062 1 92.75 115 GLY A N 1
ATOM 934 C CA . GLY A 1 115 ? -10.562 22.719 12.719 1 92.75 115 GLY A CA 1
ATOM 935 C C . GLY A 1 115 ? -9.117 23.156 12.852 1 92.75 115 GLY A C 1
ATOM 936 O O . GLY A 1 115 ? -8.828 24.359 12.875 1 92.75 115 GLY A O 1
ATOM 937 N N . LYS A 1 116 ? -8.188 22.281 12.938 1 93.44 116 LYS A N 1
ATOM 938 C CA . LYS A 1 116 ? -6.805 22.656 13.195 1 93.44 116 LYS A CA 1
ATOM 939 C C . LYS A 1 116 ? -6.031 22.844 11.891 1 93.44 116 LYS A C 1
ATOM 941 O O . LYS A 1 116 ? -4.848 23.188 11.906 1 93.44 116 LYS A O 1
ATOM 946 N N . LEU A 1 117 ? -6.723 22.609 10.781 1 97 117 LEU A N 1
ATOM 947 C CA . LEU A 1 117 ? -6.039 22.656 9.492 1 97 117 LEU A CA 1
ATOM 948 C C . LEU A 1 117 ? -6.059 24.078 8.93 1 97 117 LEU A C 1
ATOM 950 O O . LEU A 1 117 ? -6.918 24.891 9.297 1 97 117 LEU A O 1
ATOM 954 N N . ASP A 1 118 ? -5.066 24.391 8.086 1 97.75 118 ASP A N 1
ATOM 955 C CA . ASP A 1 118 ? -4.984 25.688 7.406 1 97.75 118 ASP A CA 1
ATOM 956 C C . ASP A 1 118 ? -5.828 25.688 6.133 1 97.75 118 ASP A C 1
ATOM 958 O O . ASP A 1 118 ? -5.941 26.719 5.461 1 97.75 118 ASP A O 1
ATOM 962 N N . ILE A 1 119 ? -6.398 24.547 5.727 1 97.06 119 ILE A N 1
ATOM 963 C CA . ILE A 1 119 ? -7.27 24.438 4.559 1 97.06 119 ILE A CA 1
ATOM 964 C C . ILE A 1 119 ? -8.641 23.938 4.984 1 97.06 119 ILE A C 1
ATOM 966 O O . ILE A 1 119 ? -8.797 23.375 6.078 1 97.06 119 ILE A O 1
ATOM 970 N N . HIS A 1 120 ? -9.578 24.109 4.133 1 96.75 120 HIS A N 1
ATOM 971 C CA . HIS A 1 120 ? -10.938 23.672 4.422 1 96.75 120 HIS A CA 1
ATOM 972 C C . HIS A 1 120 ? -11.141 22.203 4.027 1 96.75 120 HIS A C 1
ATOM 974 O O . HIS A 1 120 ? -10.484 21.719 3.104 1 96.75 120 HIS A O 1
ATOM 980 N N . ALA A 1 121 ? -12.016 21.625 4.789 1 96.69 121 ALA A N 1
ATOM 981 C CA . ALA A 1 121 ? -12.453 20.281 4.402 1 96.69 121 ALA A CA 1
ATOM 982 C C . ALA A 1 121 ? -13.031 20.281 2.99 1 96.69 121 ALA A C 1
ATOM 984 O O . ALA A 1 121 ? -13.531 21.312 2.52 1 96.69 121 ALA A O 1
ATOM 985 N N . THR A 1 122 ? -12.875 19.172 2.336 1 96.94 122 THR A N 1
ATOM 986 C CA . THR A 1 122 ? -13.422 19.047 0.988 1 96.94 122 THR A CA 1
ATOM 987 C C . THR A 1 122 ? -14.5 17.969 0.934 1 96.94 122 THR A C 1
ATOM 989 O O . THR A 1 122 ? -14.508 17.047 1.759 1 96.94 122 THR A O 1
ATOM 992 N N . GLU A 1 123 ? -15.406 18.078 -0.031 1 94.31 123 GLU A N 1
ATOM 993 C CA . GLU A 1 123 ? -16.484 17.094 -0.196 1 94.31 123 GLU A CA 1
ATOM 994 C C . GLU A 1 123 ? -16.031 15.914 -1.055 1 94.31 123 GLU A C 1
ATOM 996 O O . GLU A 1 123 ? -16.547 14.805 -0.92 1 94.31 123 GLU A O 1
ATOM 1001 N N . LYS A 1 124 ? -15.07 16.188 -1.919 1 96.44 124 LYS A N 1
ATOM 1002 C CA . LYS A 1 124 ? -14.516 15.188 -2.836 1 96.44 124 LYS A CA 1
ATOM 1003 C C . LYS A 1 124 ? -12.992 15.164 -2.764 1 96.44 124 LYS A C 1
ATOM 1005 O O . LYS A 1 124 ? -12.375 16.125 -2.297 1 96.44 124 LYS A O 1
ATOM 1010 N N . PRO A 1 125 ? -12.492 14.07 -3.184 1 97.75 125 PRO A N 1
ATOM 1011 C CA . PRO A 1 125 ? -11.031 14.086 -3.291 1 97.75 125 PRO A CA 1
ATOM 1012 C C . PRO A 1 125 ? -10.516 15.172 -4.234 1 97.75 125 PRO A C 1
ATOM 1014 O O . PRO A 1 125 ? -11.156 15.453 -5.254 1 97.75 125 PRO A O 1
ATOM 1017 N N . MET A 1 126 ? -9.438 15.766 -3.818 1 97.75 126 MET A N 1
ATOM 1018 C CA . MET A 1 126 ? -8.844 16.781 -4.688 1 97.75 126 MET A CA 1
ATOM 1019 C C . MET A 1 126 ? -8.172 16.125 -5.895 1 97.75 126 MET A C 1
ATOM 1021 O O . MET A 1 126 ? -8.117 16.734 -6.973 1 97.75 126 MET A O 1
ATOM 1025 N N . SER A 1 127 ? -7.656 14.953 -5.805 1 97.81 127 SER A N 1
ATOM 1026 C CA . SER A 1 127 ? -7.066 14.141 -6.867 1 97.81 127 SER A CA 1
ATOM 1027 C C . SER A 1 127 ? -6.031 14.93 -7.656 1 97.81 127 SER A C 1
ATOM 1029 O O . SER A 1 127 ? -6.004 14.875 -8.891 1 97.81 127 SER A O 1
ATOM 1031 N N . LEU A 1 128 ? -5.184 15.68 -6.984 1 98.19 128 LEU A N 1
ATOM 1032 C CA . LEU A 1 128 ? -4.219 16.562 -7.617 1 98.19 128 LEU A CA 1
ATOM 1033 C C . LEU A 1 128 ? -3.139 15.773 -8.344 1 98.19 128 LEU A C 1
ATOM 1035 O O . LEU A 1 128 ? -2.477 16.297 -9.242 1 98.19 128 LEU A O 1
ATOM 1039 N N . TRP A 1 129 ? -2.943 14.562 -7.949 1 97.62 129 TRP A N 1
ATOM 1040 C CA . TRP A 1 129 ? -1.952 13.703 -8.586 1 97.62 129 TRP A CA 1
ATOM 1041 C C . TRP A 1 129 ? -2.273 13.5 -10.062 1 97.62 129 TRP A C 1
ATOM 1043 O O . TRP A 1 129 ? -1.376 13.25 -10.875 1 97.62 129 TRP A O 1
ATOM 1053 N N . ARG A 1 130 ? -3.49 13.625 -10.5 1 97.06 130 ARG A N 1
ATOM 1054 C CA . ARG A 1 130 ? -3.918 13.406 -11.883 1 97.06 130 ARG A CA 1
ATOM 1055 C C . ARG A 1 130 ? -3.316 14.453 -12.812 1 97.06 130 ARG A C 1
ATOM 1057 O O . ARG A 1 130 ? -3.182 14.211 -14.016 1 97.06 130 ARG A O 1
ATOM 1064 N N . LEU A 1 131 ? -2.998 15.578 -12.273 1 96.75 131 LEU A N 1
ATOM 1065 C CA . LEU A 1 131 ? -2.391 16.641 -13.062 1 96.75 131 LEU A CA 1
ATOM 1066 C C . LEU A 1 131 ? -0.995 16.25 -13.531 1 96.75 131 LEU A C 1
ATOM 1068 O O . LEU A 1 131 ? -0.434 16.875 -14.43 1 96.75 131 LEU A O 1
ATOM 1072 N N . HIS A 1 132 ? -0.464 15.203 -12.93 1 97 132 HIS A N 1
ATOM 1073 C CA . HIS A 1 132 ? 0.921 14.836 -13.203 1 97 132 HIS A CA 1
ATOM 1074 C C . HIS A 1 132 ? 0.996 13.57 -14.047 1 97 132 HIS A C 1
ATOM 1076 O O . HIS A 1 132 ? 2.078 13.008 -14.242 1 97 132 HIS A O 1
ATOM 1082 N N . VAL A 1 133 ? -0.123 13.086 -14.453 1 92.12 133 VAL A N 1
ATOM 1083 C CA . VAL A 1 133 ? -0.141 11.945 -15.367 1 92.12 133 VAL A CA 1
ATOM 1084 C C . VAL A 1 133 ? 0.289 12.391 -16.766 1 92.12 133 VAL A C 1
ATOM 1086 O O . VAL A 1 133 ? -0.292 13.32 -17.328 1 92.12 133 VAL A O 1
ATOM 1089 N N . PRO A 1 134 ? 1.456 11.812 -17.141 1 85.81 134 PRO A N 1
ATOM 1090 C CA . PRO A 1 134 ? 1.919 12.258 -18.453 1 85.81 134 PRO A CA 1
ATOM 1091 C C . PRO A 1 134 ? 0.873 12.062 -19.547 1 85.81 134 PRO A C 1
ATOM 1093 O O . PRO A 1 134 ? 0.163 11.055 -19.547 1 85.81 134 PRO A O 1
ATOM 1096 N N . VAL A 1 135 ? 0.456 13.023 -20.109 1 68 135 VAL A N 1
ATOM 1097 C CA . VAL A 1 135 ? -0.443 12.969 -21.266 1 68 135 VAL A CA 1
ATOM 1098 C C . VAL A 1 135 ? 0.209 12.18 -22.391 1 68 135 VAL A C 1
ATOM 1100 O O . VAL A 1 135 ? 1.429 12.219 -22.562 1 68 135 VAL A O 1
ATOM 1103 N N . LEU A 1 136 ? -0.212 10.953 -22.5 1 55.72 136 LEU A N 1
ATOM 1104 C CA . LEU A 1 136 ? 0.317 10.328 -23.719 1 55.72 136 LEU A CA 1
ATOM 1105 C C . LEU A 1 136 ? 0.485 11.352 -24.828 1 55.72 136 LEU A C 1
ATOM 1107 O O . LEU A 1 136 ? -0.471 12.039 -25.188 1 55.72 136 LEU A O 1
ATOM 1111 N N . SER A 1 137 ? 1.506 11.984 -24.625 1 45.44 137 SER A N 1
ATOM 1112 C CA . SER A 1 137 ? 1.736 12.789 -25.828 1 45.44 137 SER A CA 1
ATOM 1113 C C . SER A 1 137 ? 1.269 12.062 -27.078 1 45.44 137 SER A C 1
ATOM 1115 O O . SER A 1 137 ? 1.666 10.922 -27.328 1 45.44 137 SER A O 1
ATOM 1117 N N . LEU A 1 138 ? -0.027 12.078 -27.422 1 43.41 138 LEU A N 1
ATOM 1118 C CA . LEU A 1 138 ? -0.196 11.906 -28.875 1 43.41 138 LEU A CA 1
ATOM 1119 C C . LEU A 1 138 ? 1.076 12.289 -29.609 1 43.41 138 LEU A C 1
ATOM 1121 O O . LEU A 1 138 ? 1.553 13.422 -29.5 1 43.41 138 LEU A O 1
ATOM 1125 N N . PHE A 1 139 ? 2.039 11.43 -29.672 1 40.38 139 PHE A N 1
ATOM 1126 C CA . PHE A 1 139 ? 3.152 11.57 -30.594 1 40.38 139 PHE A CA 1
ATOM 1127 C C . PHE A 1 139 ? 2.834 12.602 -31.672 1 40.38 139 PHE A C 1
ATOM 1129 O O . PHE A 1 139 ? 1.809 12.5 -32.344 1 40.38 139 PHE A O 1
ATOM 1136 N N . LYS A 1 140 ? 3.254 13.789 -31.562 1 38.78 140 LYS A N 1
ATOM 1137 C CA . LYS A 1 140 ? 3.604 14.758 -32.594 1 38.78 140 LYS A CA 1
ATOM 1138 C C . LYS A 1 140 ? 4.172 14.055 -33.844 1 38.78 140 LYS A C 1
ATOM 1140 O O . LYS A 1 140 ? 5.355 13.719 -33.875 1 38.78 140 LYS A O 1
ATOM 1145 N N . ILE A 1 141 ? 3.57 12.93 -34.25 1 37.19 141 ILE A N 1
ATOM 1146 C CA . ILE A 1 141 ? 3.99 12.75 -35.656 1 37.19 141 ILE A CA 1
ATOM 1147 C C . ILE A 1 141 ? 4.23 14.117 -36.281 1 37.19 141 ILE A C 1
ATOM 1149 O O . ILE A 1 141 ? 3.285 14.875 -36.531 1 37.19 141 ILE A O 1
ATOM 1153 N N . LYS A 1 142 ? 5.164 14.711 -35.781 1 37.56 142 LYS A N 1
ATOM 1154 C CA . LYS A 1 142 ? 5.5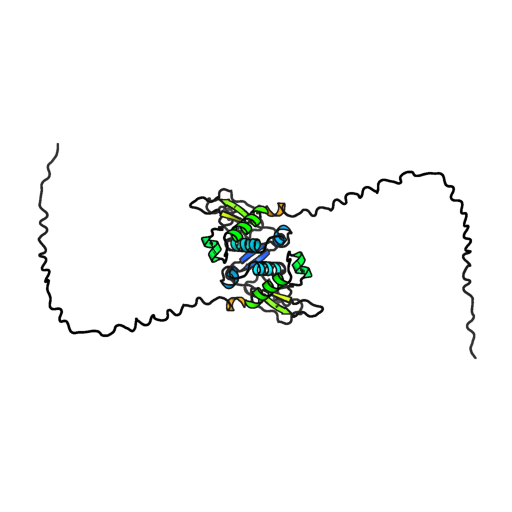51 15.82 -36.625 1 37.56 142 LYS A CA 1
ATOM 1155 C C . LYS A 1 142 ? 5.379 15.453 -38.094 1 37.56 142 LYS A C 1
ATOM 1157 O O . LYS A 1 142 ? 5.91 14.438 -38.562 1 37.56 142 LYS A O 1
ATOM 1162 N N . PRO A 1 143 ? 4.371 15.836 -38.688 1 36.97 143 PRO A N 1
ATOM 1163 C CA . PRO A 1 143 ? 4.344 15.461 -40.094 1 36.97 143 PRO A CA 1
ATOM 1164 C C . PRO A 1 143 ? 5.73 15.492 -40.75 1 36.97 143 PRO A C 1
ATOM 1166 O O . PRO A 1 143 ? 6.477 16.453 -40.562 1 36.97 143 PRO A O 1
ATOM 1169 N N . ARG A 1 144 ? 6.41 14.312 -40.625 1 36.34 144 ARG A N 1
ATOM 1170 C CA . ARG A 1 144 ? 7.578 14.352 -41.5 1 36.34 144 ARG A CA 1
ATOM 1171 C C . ARG A 1 144 ? 7.336 15.281 -42.688 1 36.34 144 ARG A C 1
ATOM 1173 O O . ARG A 1 144 ? 6.422 15.055 -43.5 1 36.34 144 ARG A O 1
ATOM 1180 N N . LEU A 1 145 ? 7.531 16.516 -42.469 1 37.81 145 LEU A N 1
ATOM 1181 C CA . LEU A 1 145 ? 7.469 17.359 -43.656 1 37.81 145 LEU A CA 1
ATOM 1182 C C . LEU A 1 145 ? 7.977 16.609 -44.875 1 37.81 145 LEU A C 1
ATOM 1184 O O . LEU A 1 145 ? 9.008 15.938 -44.812 1 37.81 145 LEU A O 1
ATOM 1188 N N . PRO A 1 146 ? 7.109 16.094 -45.688 1 34.84 146 PRO A N 1
ATOM 1189 C CA . PRO A 1 146 ? 7.684 15.414 -46.875 1 34.84 146 PRO A CA 1
ATOM 1190 C C . PRO A 1 146 ? 9.062 15.945 -47.25 1 34.84 146 PRO A C 1
ATOM 1192 O O . PRO A 1 146 ? 9.383 17.109 -46.938 1 34.84 146 PRO A O 1
ATOM 1195 N N . PRO A 1 147 ? 10.047 15.008 -47.188 1 34.91 147 PRO A N 1
ATOM 1196 C CA . PRO A 1 147 ? 11.32 15.609 -47.594 1 34.91 147 PRO A CA 1
ATOM 1197 C C . PRO A 1 147 ? 11.141 16.75 -48.594 1 34.91 147 PRO A C 1
ATOM 1199 O O . PRO A 1 147 ? 10.18 16.75 -49.375 1 34.91 147 PRO A O 1
ATOM 1202 N N . ARG A 1 148 ? 11.398 17.859 -48.188 1 32.28 148 ARG A N 1
ATOM 1203 C CA . ARG A 1 148 ? 11.445 18.938 -49.156 1 32.28 148 ARG A CA 1
ATOM 1204 C C . ARG A 1 148 ? 11.797 18.422 -50.562 1 32.28 148 ARG A C 1
ATOM 1206 O O . ARG A 1 148 ? 12.734 17.641 -50.719 1 32.28 148 ARG A O 1
ATOM 1213 N N . GLY A 1 149 ? 10.836 18.391 -51.594 1 28.39 149 GLY A N 1
ATOM 1214 C CA . GLY A 1 149 ? 10.938 18.062 -53 1 28.39 149 GLY A CA 1
ATOM 1215 C C . GLY A 1 149 ? 12.352 18.125 -53.531 1 28.39 149 GLY A C 1
ATOM 1216 O O . GLY A 1 149 ? 13.234 18.719 -52.906 1 28.39 149 GLY A O 1
ATOM 1217 N N . LEU A 1 150 ? 12.523 17.359 -54.688 1 31.77 150 LEU A N 1
ATOM 1218 C CA . LEU A 1 150 ? 13.344 17.156 -55.875 1 31.77 150 LEU A CA 1
ATOM 1219 C C . LEU A 1 150 ? 13.945 18.469 -56.344 1 31.77 150 LEU A C 1
ATOM 1221 O O . LEU A 1 150 ? 13.219 19.406 -56.688 1 31.77 150 LEU A O 1
ATOM 1225 N N . ASP A 1 151 ? 14.953 18.828 -55.781 1 30.5 151 ASP A N 1
ATOM 1226 C CA . ASP A 1 151 ? 15.695 19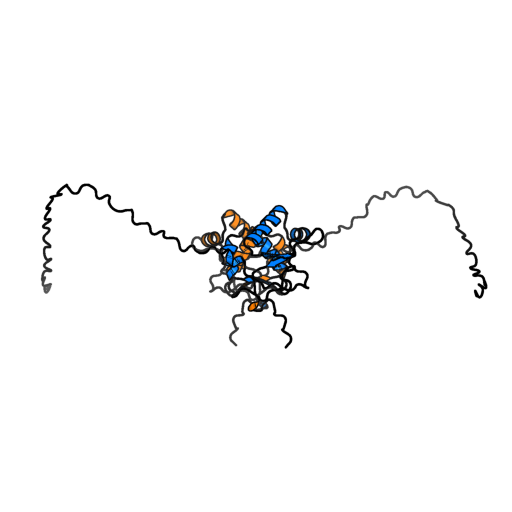.812 -56.562 1 30.5 151 ASP A CA 1
ATOM 1227 C C . ASP A 1 151 ? 15.539 19.578 -58.062 1 30.5 151 ASP A C 1
ATOM 1229 O O . ASP A 1 151 ? 15.664 18.438 -58.531 1 30.5 151 ASP A O 1
ATOM 1233 N N . HIS A 1 152 ? 14.625 20.266 -58.75 1 31.42 152 HIS A N 1
ATOM 1234 C CA . HIS A 1 152 ? 14.453 20.312 -60.188 1 31.42 152 HIS A CA 1
ATOM 1235 C C . HIS A 1 152 ? 15.789 20.156 -60.906 1 31.42 152 HIS A C 1
ATOM 1237 O O . HIS A 1 152 ? 16.531 21.125 -61.094 1 31.42 152 HIS A O 1
ATOM 1243 N N . GLY A 1 153 ? 16.625 19.203 -60.5 1 25.45 153 GLY A N 1
ATOM 1244 C CA . GLY A 1 153 ? 17.797 19.047 -61.344 1 25.45 153 GLY A CA 1
ATOM 1245 C C . GLY A 1 153 ? 17.484 19.047 -62.812 1 25.45 153 GLY A C 1
ATOM 1246 O O . GLY A 1 153 ? 16.328 18.953 -63.219 1 25.45 153 GLY A O 1
ATOM 1247 N N . ASP A 1 154 ? 18.547 18.844 -63.75 1 26.73 154 ASP A N 1
ATOM 1248 C CA . ASP A 1 154 ? 18.797 19.094 -65.188 1 26.73 154 ASP A CA 1
ATOM 1249 C C . ASP A 1 154 ? 17.891 18.219 -66.062 1 26.73 154 ASP A C 1
ATOM 1251 O O . ASP A 1 154 ? 17.797 17 -65.812 1 26.73 154 ASP A O 1
ATOM 1255 N N . MET A 1 155 ? 16.797 18.719 -66.625 1 27.03 155 MET A N 1
ATOM 1256 C CA . MET A 1 155 ? 15.852 18.328 -67.625 1 27.03 155 MET A CA 1
ATOM 1257 C C . MET A 1 155 ? 16.547 17.453 -68.688 1 27.03 155 MET A C 1
ATOM 1259 O O . MET A 1 155 ? 15.875 16.875 -69.562 1 27.03 155 MET A O 1
ATOM 1263 N N . ASN A 1 156 ? 17.781 17.656 -69.062 1 23.12 156 ASN A N 1
ATOM 1264 C CA . ASN A 1 156 ? 18.047 17.391 -70.5 1 23.12 156 ASN A CA 1
ATOM 1265 C C . ASN A 1 156 ? 18.062 15.891 -70.75 1 23.12 156 ASN A C 1
ATOM 1267 O O . ASN A 1 156 ? 18.25 15.477 -71.938 1 23.12 156 ASN A O 1
ATOM 1271 N N . ARG A 1 157 ? 18.609 14.992 -69.938 1 21.78 157 ARG A N 1
ATOM 1272 C CA . ARG A 1 157 ? 19.141 13.961 -70.875 1 21.78 157 ARG A CA 1
ATOM 1273 C C . ARG A 1 157 ? 18.031 13.031 -71.312 1 21.78 157 ARG A C 1
ATOM 1275 O O . ARG A 1 157 ? 17.234 12.531 -70.5 1 21.78 157 ARG A O 1
ATOM 1282 N N . PRO A 1 158 ? 17.688 12.844 -72.625 1 24.77 158 PRO A N 1
ATOM 1283 C CA . PRO A 1 158 ? 16.719 12.062 -73.375 1 24.77 158 PRO A CA 1
ATOM 1284 C C . PRO A 1 158 ? 16.859 10.555 -73.125 1 24.77 158 PRO 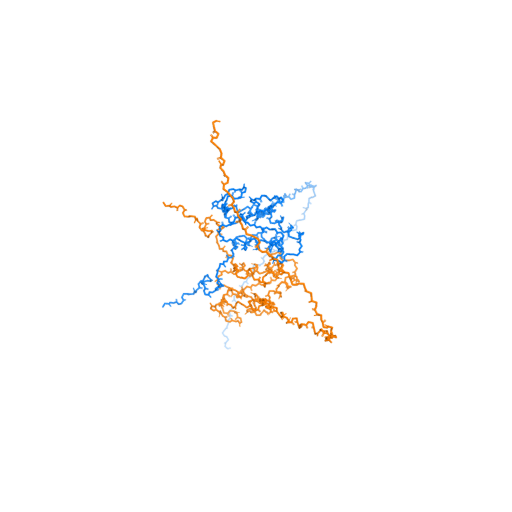A C 1
ATOM 1286 O O . PRO A 1 158 ? 17.906 9.977 -73.438 1 24.77 158 PRO A O 1
ATOM 1289 N N . ALA A 1 159 ? 16.719 10.016 -71.938 1 20.89 159 ALA A N 1
ATOM 1290 C CA . ALA A 1 159 ? 17 8.578 -71.938 1 20.89 159 ALA A CA 1
ATOM 1291 C C . ALA A 1 159 ? 16.109 7.859 -72.938 1 20.89 159 ALA A C 1
ATOM 1293 O O . ALA A 1 159 ? 14.891 8.039 -72.938 1 20.89 159 ALA A O 1
ATOM 1294 N N . SER A 1 160 ? 16.594 7.355 -74.062 1 20.42 160 SER A N 1
ATOM 1295 C CA . SER A 1 160 ? 16.172 6.645 -75.25 1 20.42 160 SER A CA 1
ATOM 1296 C C . SER A 1 160 ? 15.539 5.305 -74.938 1 20.42 160 SER A C 1
ATOM 1298 O O . SER A 1 160 ? 14.734 4.777 -75.688 1 20.42 160 SER A O 1
ATOM 1300 N N . ASP A 1 161 ? 16.078 4.492 -73.938 1 20.38 161 ASP A N 1
ATOM 1301 C CA . ASP A 1 161 ? 16.156 3.121 -74.438 1 20.38 161 ASP A CA 1
ATOM 1302 C C . ASP A 1 161 ? 14.773 2.469 -74.438 1 20.38 161 ASP A C 1
ATOM 1304 O O . ASP A 1 161 ? 14.031 2.533 -73.5 1 20.38 161 ASP A O 1
ATOM 1308 N N . SER A 1 162 ? 14.258 2.184 -75.562 1 23.02 162 SER A N 1
ATOM 1309 C CA . SER A 1 162 ? 13.102 1.556 -76.25 1 23.02 162 SER A CA 1
ATOM 1310 C C . SER A 1 162 ? 12.945 0.104 -75.75 1 23.02 162 SER A C 1
ATOM 1312 O O . SER A 1 162 ? 12.227 -0.669 -76.438 1 23.02 162 SER A O 1
ATOM 1314 N N . ILE A 1 163 ? 13.594 -0.431 -74.688 1 22.84 163 ILE A N 1
ATOM 1315 C CA . ILE A 1 163 ? 13.602 -1.885 -74.75 1 22.84 163 ILE A CA 1
ATOM 1316 C C . ILE A 1 163 ? 12.164 -2.408 -74.75 1 22.84 163 ILE A C 1
ATOM 1318 O O . ILE A 1 163 ? 11.414 -2.15 -73.812 1 22.84 163 ILE A O 1
ATOM 1322 N N . VAL A 1 164 ? 11.594 -2.641 -75.875 1 21.45 164 VAL A N 1
ATOM 1323 C CA . VAL A 1 164 ? 10.344 -3.229 -76.312 1 21.45 164 VAL A CA 1
ATOM 1324 C C . VAL A 1 164 ? 10.211 -4.652 -75.812 1 21.45 164 VAL A C 1
ATOM 1326 O O . VAL A 1 164 ? 10.914 -5.559 -76.25 1 21.45 164 VAL A O 1
ATOM 1329 N N . LEU A 1 165 ? 10.469 -4.93 -74.438 1 20.84 165 LEU A N 1
ATOM 1330 C CA . LEU A 1 165 ? 10.461 -6.355 -74.125 1 20.84 165 LEU A CA 1
ATOM 1331 C C . LEU A 1 165 ? 9.156 -7.008 -74.562 1 20.84 165 LEU A C 1
ATOM 1333 O O . LEU A 1 165 ? 8.078 -6.531 -74.188 1 20.84 165 LEU A O 1
ATOM 1337 N N . GLN A 1 166 ? 9.156 -7.781 -75.625 1 20.64 166 GLN A N 1
ATOM 1338 C CA . GLN A 1 166 ? 8.266 -8.57 -76.438 1 20.64 166 GLN A CA 1
ATOM 1339 C C . GLN A 1 166 ? 7.637 -9.719 -75.625 1 20.64 166 GLN A C 1
ATOM 1341 O O . GLN A 1 166 ? 6.918 -10.547 -76.25 1 20.64 166 GLN A O 1
ATOM 1346 N N . ASP A 1 167 ? 7.863 -9.953 -74.375 1 20.66 167 ASP A N 1
ATOM 1347 C CA . ASP A 1 167 ? 7.723 -11.367 -74 1 20.66 167 ASP A CA 1
ATOM 1348 C C . ASP A 1 167 ? 6.277 -11.836 -74.188 1 20.66 167 ASP A C 1
ATOM 1350 O O . ASP A 1 167 ? 5.367 -11.281 -73.562 1 20.66 167 ASP A O 1
ATOM 1354 N N . LYS A 1 168 ? 5.941 -12.477 -75.312 1 22.86 168 LYS A N 1
ATOM 1355 C CA . LYS A 1 168 ? 4.73 -13.094 -75.812 1 22.86 168 LYS A CA 1
ATOM 1356 C C . LYS A 1 168 ? 4.184 -14.148 -74.875 1 22.86 168 LYS A C 1
ATOM 1358 O O . LYS A 1 168 ? 4.922 -15.023 -74.438 1 22.86 168 LYS A O 1
ATOM 1363 N N . TYR A 1 169 ? 3.135 -13.883 -74 1 21.17 169 TYR A N 1
ATOM 1364 C CA . TYR A 1 169 ? 2.279 -14.664 -73.125 1 21.17 169 TYR A CA 1
ATOM 1365 C C . TYR A 1 169 ? 1.715 -15.883 -73.812 1 21.17 169 TYR A C 1
ATOM 1367 O O . TYR A 1 169 ? 0.873 -15.75 -74.688 1 21.17 169 TYR A O 1
ATOM 1375 N N . CYS A 1 170 ? 2.521 -16.938 -74.125 1 23.19 170 CYS A N 1
ATOM 1376 C CA . CYS A 1 170 ? 1.995 -18.094 -74.875 1 23.19 170 CYS A CA 1
ATOM 1377 C C . CYS A 1 170 ? 0.9 -18.781 -74.062 1 23.19 170 CYS A C 1
ATOM 1379 O O . CYS A 1 170 ? 1.055 -19.016 -72.812 1 23.19 170 CYS A O 1
ATOM 1381 N N . PRO A 1 171 ? -0.339 -18.938 -74.5 1 25.98 171 PRO A N 1
ATOM 1382 C CA . PRO A 1 171 ? -1.629 -19.438 -74.062 1 25.98 171 PRO A CA 1
ATOM 1383 C C . PRO A 1 171 ? -1.578 -20.922 -73.688 1 25.98 171 PRO A C 1
ATOM 1385 O O . PRO A 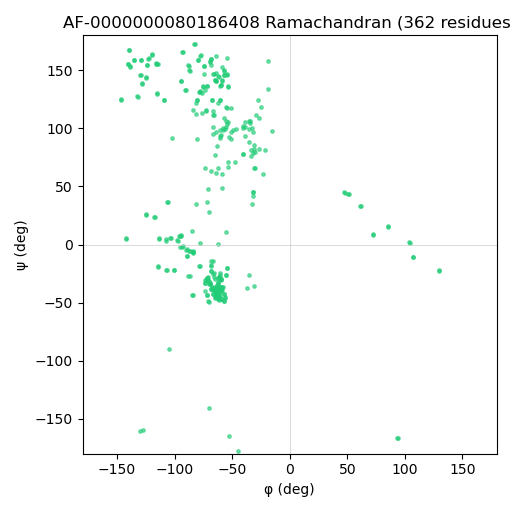1 171 ? -1.09 -21.734 -74.5 1 25.98 171 PRO A O 1
ATOM 1388 N N . PRO A 1 172 ? -1.314 -21.375 -72.375 1 23.09 172 PRO A N 1
ATOM 1389 C CA . PRO A 1 172 ? -1.158 -22.797 -72.062 1 23.09 172 PRO A CA 1
ATOM 1390 C C . PRO A 1 172 ? -2.357 -23.641 -72.5 1 23.09 172 PRO A C 1
ATOM 1392 O O . PRO A 1 172 ? -3.504 -23.266 -72.25 1 23.09 172 PRO A O 1
ATOM 1395 N N . SER A 1 173 ? -2.379 -24.406 -73.625 1 23.8 173 SER A N 1
ATOM 1396 C CA . SER A 1 173 ? -3.328 -25.312 -74.25 1 23.8 173 SER A CA 1
ATOM 1397 C C . SER A 1 173 ? -3.57 -26.547 -73.375 1 23.8 173 SER A C 1
ATOM 1399 O O . SER A 1 173 ? -2.648 -27.312 -73.125 1 23.8 173 SER A O 1
ATOM 1401 N N . VAL A 1 174 ? -4.344 -26.484 -72.312 1 24.91 174 VAL A N 1
ATOM 1402 C CA . VAL A 1 174 ? -4.699 -27.625 -71.5 1 24.91 174 VAL A CA 1
ATOM 1403 C C . VAL A 1 174 ? -5.273 -28.75 -72.375 1 24.91 174 VAL A C 1
ATOM 1405 O O . VAL A 1 174 ? -6.246 -28.547 -73.062 1 24.91 174 VAL A O 1
ATOM 1408 N N . SER A 1 175 ? -4.473 -29.734 -72.875 1 21.2 175 SER A N 1
ATOM 1409 C CA . SER A 1 175 ? -4.73 -30.891 -73.688 1 21.2 175 SER A CA 1
ATOM 1410 C C . SER A 1 175 ? -5.719 -31.859 -73.062 1 21.2 175 SER A C 1
ATOM 1412 O O . SER A 1 175 ? -5.863 -31.875 -71.812 1 21.2 175 SER A O 1
ATOM 1414 N N . ASN A 1 176 ? -6.527 -32.719 -73.812 1 24.27 176 ASN A N 1
ATOM 1415 C CA . ASN A 1 176 ? -7.676 -33.594 -74.062 1 24.27 176 ASN A CA 1
ATOM 1416 C C . ASN A 1 176 ? -7.41 -35 -73.562 1 24.27 176 ASN A C 1
ATOM 1418 O O . ASN A 1 176 ? -8.188 -35.938 -73.812 1 24.27 176 ASN A O 1
ATOM 1422 N N . GLU A 1 177 ? -6.402 -35.562 -72.75 1 23.47 177 GLU A N 1
ATOM 1423 C CA . GLU A 1 177 ? -6.121 -37 -73 1 23.47 177 GLU A CA 1
ATOM 1424 C C . GLU A 1 177 ? -7.246 -37.844 -72.438 1 23.47 177 GLU A C 1
ATOM 1426 O O . GLU A 1 177 ? -7.781 -37.594 -71.375 1 23.47 177 GLU A O 1
ATOM 1431 N N . GLY A 1 178 ? -7.758 -38.844 -73.25 1 23.95 178 GLY A N 1
ATOM 1432 C CA . GLY A 1 178 ? -8.688 -39.938 -73.312 1 23.95 178 GLY A CA 1
ATOM 1433 C C . GLY A 1 178 ? -8.305 -41.125 -72.438 1 23.95 178 GLY A C 1
ATOM 1434 O O . GLY A 1 178 ? -7.254 -41.75 -72.625 1 23.95 178 GLY A O 1
ATOM 1435 N N . ILE A 1 179 ? -8.203 -41.125 -71.188 1 25.61 179 ILE A N 1
ATOM 1436 C CA . ILE A 1 179 ? -7.82 -42.312 -70.375 1 25.61 179 ILE A CA 1
ATOM 1437 C C . ILE A 1 179 ? -8.695 -43.5 -70.812 1 25.61 179 ILE A C 1
ATOM 1439 O O . ILE A 1 179 ? -9.914 -43.469 -70.625 1 25.61 179 ILE A O 1
ATOM 1443 N N . ALA A 1 180 ? -8.211 -44.438 -71.688 1 23.7 180 ALA A N 1
ATOM 1444 C CA . ALA A 1 180 ? -8.492 -45.75 -72.312 1 23.7 180 ALA A CA 1
ATOM 1445 C C . ALA A 1 180 ? -8.758 -46.781 -71.188 1 23.7 180 ALA A C 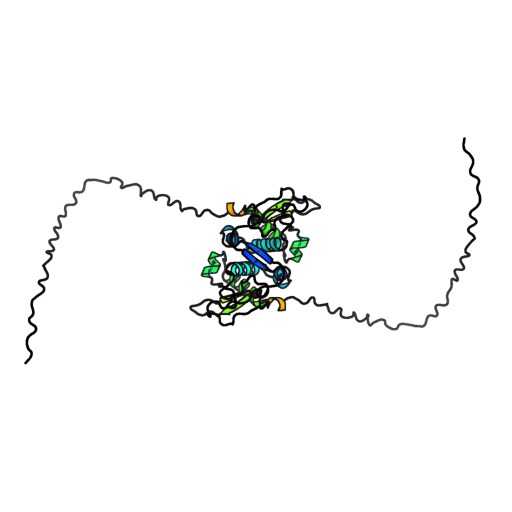1
ATOM 1447 O O . ALA A 1 180 ? -8.258 -46.688 -70.125 1 23.7 180 ALA A O 1
ATOM 1448 N N . GLU A 1 181 ? -9.484 -48 -71.625 1 28.58 181 GLU A N 1
ATOM 1449 C CA . GLU A 1 181 ? -10.125 -49.281 -71.312 1 28.58 181 GLU A CA 1
ATOM 1450 C C . GLU A 1 181 ? -9.094 -50.344 -70.938 1 28.58 181 GLU A C 1
ATOM 1452 O O . GLU A 1 181 ? -8.336 -50.781 -71.812 1 28.58 181 GLU A O 1
ATOM 1457 N N . MET A 1 182 ? -8.125 -50.219 -70.125 1 22.97 182 MET A N 1
ATOM 1458 C CA . MET A 1 182 ? -7.211 -51.344 -70 1 22.97 182 MET A CA 1
ATOM 1459 C C . MET A 1 182 ? -7.977 -52.625 -69.75 1 22.97 182 MET A C 1
ATOM 1461 O O . MET A 1 182 ? -8.68 -52.75 -68.75 1 22.97 182 MET A O 1
ATOM 1465 N N . LEU A 1 183 ? -8.219 -53.406 -70.875 1 22.41 183 LEU A N 1
ATOM 1466 C CA . LEU A 1 183 ? -8.203 -54.844 -71.188 1 22.41 183 LEU A CA 1
ATOM 1467 C C . LEU A 1 183 ? -6.91 -55.469 -70.688 1 22.41 183 LEU A C 1
ATOM 1469 O O . LEU A 1 183 ? -5.824 -54.938 -70.938 1 22.41 183 LEU A O 1
ATOM 1473 N N . MET B 1 1 ? -33.062 16.156 8.508 1 35.22 1 MET B N 1
ATOM 1474 C CA . MET B 1 1 ? -32.156 15.016 8.375 1 35.22 1 MET B CA 1
ATOM 1475 C C . MET B 1 1 ? -30.703 15.414 8.609 1 35.22 1 MET B C 1
ATOM 1477 O O . MET B 1 1 ? -30.188 16.312 7.938 1 35.22 1 MET B O 1
ATOM 1481 N N . ARG B 1 2 ? -30.203 15.25 9.664 1 39.34 2 ARG B N 1
ATOM 1482 C CA . ARG B 1 2 ? -28.875 15.703 10.078 1 39.34 2 ARG B CA 1
ATOM 1483 C C . ARG B 1 2 ? -27.812 15.227 9.094 1 39.34 2 ARG B C 1
ATOM 1485 O O . ARG B 1 2 ? -27.812 14.062 8.688 1 39.34 2 ARG B O 1
ATOM 1492 N N . LYS B 1 3 ? -27.234 16 8.234 1 47.34 3 LYS B N 1
ATOM 1493 C CA . LYS B 1 3 ? -26.312 15.625 7.164 1 47.34 3 LYS B CA 1
ATOM 1494 C C . LYS B 1 3 ? -25.328 14.562 7.637 1 47.34 3 LYS B C 1
ATOM 1496 O O . LYS B 1 3 ? -24.531 14.805 8.555 1 47.34 3 LYS B O 1
ATOM 1501 N N . LYS B 1 4 ? -25.828 13.445 7.672 1 50.69 4 LYS B N 1
ATOM 1502 C CA . LYS B 1 4 ? -25.016 12.32 8.141 1 50.69 4 LYS B CA 1
ATOM 1503 C C . LYS B 1 4 ? -23.594 12.398 7.613 1 50.69 4 LYS B C 1
ATOM 1505 O O . LYS B 1 4 ? -23.375 12.633 6.422 1 50.69 4 LYS B O 1
ATOM 1510 N N . LYS B 1 5 ? -22.781 12.891 8.586 1 59.62 5 LYS B N 1
ATOM 1511 C CA . LYS B 1 5 ? -21.359 12.906 8.273 1 59.62 5 LYS B CA 1
ATOM 1512 C C . LYS B 1 5 ? -20.969 11.711 7.406 1 59.62 5 LYS B C 1
ATOM 1514 O O . LYS B 1 5 ? -21.266 10.562 7.75 1 59.62 5 LYS B O 1
ATOM 1519 N N . LYS B 1 6 ? -20.719 11.953 6.137 1 65.31 6 LYS B N 1
ATOM 1520 C CA . LYS B 1 6 ? -20.469 10.922 5.137 1 65.31 6 LYS B CA 1
ATOM 1521 C C . LYS B 1 6 ? -19.234 10.094 5.496 1 65.31 6 LYS B C 1
ATOM 1523 O O . LYS B 1 6 ? -18.203 10.641 5.91 1 65.31 6 LYS B O 1
ATOM 1528 N N . ASN B 1 7 ? -19.438 8.789 5.578 1 77.38 7 ASN B N 1
ATOM 1529 C CA . ASN B 1 7 ? -18.375 7.793 5.727 1 77.38 7 ASN B CA 1
ATOM 1530 C C . ASN B 1 7 ? -17.312 7.934 4.637 1 77.38 7 ASN B C 1
ATOM 1532 O O . ASN B 1 7 ? -17.625 8.32 3.51 1 77.38 7 ASN B O 1
ATOM 1536 N N . TRP B 1 8 ? -16.047 7.859 4.977 1 77.69 8 TRP B N 1
ATOM 1537 C CA . TRP B 1 8 ? -14.961 8 4.023 1 77.69 8 TRP B CA 1
ATOM 1538 C C . TRP B 1 8 ? -15.117 7.02 2.865 1 77.69 8 TRP B C 1
ATOM 1540 O O . TRP B 1 8 ? -14.555 7.227 1.787 1 77.69 8 TRP B O 1
ATOM 1550 N N . LEU B 1 9 ? -15.867 6.016 3.098 1 75.31 9 LEU B N 1
ATOM 1551 C CA . LEU B 1 9 ? -16.094 5.012 2.062 1 75.31 9 LEU B CA 1
ATOM 1552 C C . LEU B 1 9 ? -17.203 5.441 1.118 1 75.31 9 LEU B C 1
ATOM 1554 O O . LEU B 1 9 ? -17.422 4.809 0.085 1 75.31 9 LEU B O 1
ATOM 1558 N N . SER B 1 10 ? -17.812 6.543 1.479 1 86.94 10 SER B N 1
ATOM 1559 C CA . SER B 1 10 ? -18.812 7.059 0.545 1 86.94 10 SER B CA 1
ATOM 1560 C C . SER B 1 10 ? -18.188 7.367 -0.812 1 86.94 10 SER B C 1
ATOM 1562 O O . SER B 1 10 ? -17.062 7.863 -0.887 1 86.94 10 SER B O 1
ATOM 1564 N N . PRO B 1 11 ? -18.891 6.984 -1.839 1 86.69 11 PRO B N 1
ATOM 1565 C CA . PRO B 1 11 ? -18.344 7.125 -3.191 1 86.69 11 PRO B CA 1
ATOM 1566 C C . PRO B 1 11 ? -17.922 8.555 -3.508 1 86.69 11 PRO B C 1
ATOM 1568 O O . PRO B 1 11 ? -17 8.766 -4.309 1 86.69 11 PRO B O 1
ATOM 1571 N N . GLU B 1 12 ? -18.5 9.484 -2.889 1 88.56 12 GLU B N 1
ATOM 1572 C CA . GLU B 1 12 ? -18.188 10.883 -3.193 1 88.56 12 GLU B CA 1
ATOM 1573 C C . GLU B 1 12 ? -16.875 11.305 -2.545 1 88.56 12 GLU B C 1
ATOM 1575 O O . GLU B 1 12 ? -16.25 12.281 -2.967 1 88.56 12 GLU B O 1
ATOM 1580 N N . ARG B 1 13 ? -16.438 10.594 -1.586 1 93.75 13 ARG B N 1
ATOM 1581 C CA . ARG B 1 13 ? -15.297 11.062 -0.793 1 93.75 13 ARG B CA 1
ATOM 1582 C C . ARG B 1 13 ? -14.023 10.312 -1.171 1 93.75 13 ARG B C 1
ATOM 1584 O O . ARG B 1 13 ? -12.984 10.484 -0.529 1 93.75 13 ARG B O 1
ATOM 1591 N N . ARG B 1 14 ? -14.133 9.5 -2.174 1 93.12 14 ARG B N 1
ATOM 1592 C CA . ARG B 1 14 ? -12.992 8.695 -2.602 1 93.12 14 ARG B CA 1
ATOM 1593 C C . ARG B 1 14 ? -12.914 8.625 -4.121 1 93.12 14 ARG B C 1
ATOM 1595 O O . ARG B 1 14 ? -13.836 9.047 -4.82 1 93.12 14 ARG B O 1
ATOM 1602 N N . GLU B 1 15 ? -11.773 8.148 -4.633 1 94.81 15 GLU B N 1
ATOM 1603 C CA . GLU B 1 15 ? -11.617 7.898 -6.062 1 94.81 15 GLU B CA 1
ATOM 1604 C C . GLU B 1 15 ? -12.609 6.844 -6.551 1 94.81 15 GLU B C 1
ATOM 1606 O O . GLU B 1 15 ? -12.922 5.898 -5.82 1 94.81 15 GLU B O 1
ATOM 1611 N N . PRO B 1 16 ? -13.062 7.031 -7.711 1 92.06 16 PRO B N 1
ATOM 1612 C CA . PRO B 1 16 ? -13.977 6.023 -8.25 1 92.06 16 PRO B CA 1
ATOM 1613 C C . PRO B 1 16 ? -13.289 4.695 -8.547 1 92.06 16 PRO B C 1
ATOM 1615 O O . PRO B 1 16 ? -12.062 4.652 -8.68 1 92.06 16 PRO B O 1
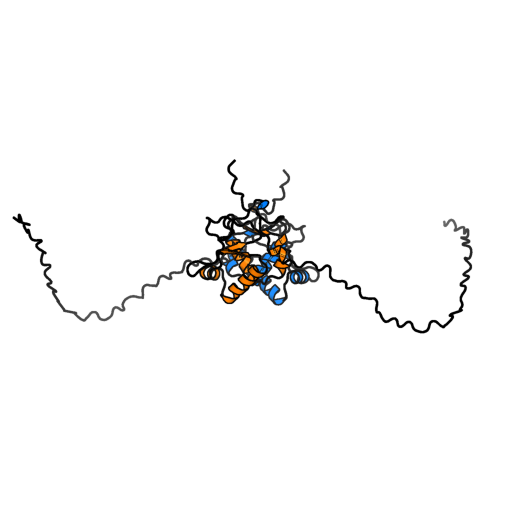ATOM 1618 N N . GLY B 1 17 ? -14.141 3.643 -8.57 1 92.38 17 GLY B N 1
ATOM 1619 C CA . GLY B 1 17 ? -13.617 2.334 -8.938 1 92.38 17 GLY B CA 1
ATOM 1620 C C . GLY B 1 17 ? -13.211 1.5 -7.734 1 92.38 17 GLY B C 1
ATOM 1621 O O . GLY B 1 17 ? -13.602 1.799 -6.602 1 92.38 17 GLY B O 1
ATOM 1622 N N . GLY B 1 18 ? -12.477 0.419 -8.016 1 92.88 18 GLY B N 1
ATOM 1623 C CA . GLY B 1 18 ? -12.047 -0.499 -6.973 1 92.88 18 GLY B CA 1
ATOM 1624 C C . GLY B 1 18 ? -10.805 -0.033 -6.238 1 92.88 18 GLY B C 1
ATOM 1625 O O . GLY B 1 18 ? -10.234 1.01 -6.57 1 92.88 18 GLY B O 1
ATOM 1626 N N . PHE B 1 19 ? -10.492 -0.741 -5.211 1 95.25 19 PHE B N 1
ATOM 1627 C CA . PHE B 1 19 ? -9.312 -0.413 -4.414 1 95.25 19 PHE B CA 1
ATOM 1628 C C . PHE B 1 19 ? -8.562 -1.676 -4.016 1 95.25 19 PHE B C 1
ATOM 1630 O O . PHE B 1 19 ? -9.117 -2.773 -4.043 1 95.25 19 PHE B O 1
ATOM 1637 N N . ALA B 1 20 ? -7.332 -1.532 -3.809 1 96.62 20 ALA B N 1
ATOM 1638 C CA . ALA B 1 20 ? -6.492 -2.523 -3.143 1 96.62 20 ALA B CA 1
ATOM 1639 C C . ALA B 1 20 ? -6.449 -2.281 -1.637 1 96.62 20 ALA B C 1
ATOM 1641 O O . ALA B 1 20 ? -6.195 -1.158 -1.189 1 96.62 20 ALA B O 1
ATOM 1642 N N . ALA B 1 21 ? -6.637 -3.336 -0.848 1 95.88 21 ALA B N 1
ATOM 1643 C CA . ALA B 1 21 ? -6.789 -3.168 0.595 1 95.88 21 ALA B CA 1
ATOM 1644 C C . ALA B 1 21 ? -5.633 -3.818 1.349 1 95.88 21 ALA B C 1
ATOM 1646 O O . ALA B 1 21 ? -5.266 -4.961 1.07 1 95.88 21 ALA B O 1
ATOM 1647 N N . LEU B 1 22 ? -5.055 -3.078 2.219 1 97.88 22 LEU B N 1
ATOM 1648 C CA . LEU B 1 22 ? -4.07 -3.602 3.162 1 97.88 22 LEU B CA 1
ATOM 1649 C C . LEU B 1 22 ? -4.641 -3.639 4.574 1 97.88 22 LEU B C 1
ATOM 1651 O O . LEU B 1 22 ? -5.105 -2.619 5.09 1 97.88 22 LEU B O 1
ATOM 1655 N N . PRO B 1 23 ? -4.621 -4.852 5.211 1 97.44 23 PRO B N 1
ATOM 1656 C CA . PRO B 1 23 ? -5.148 -4.898 6.574 1 97.44 23 PRO B CA 1
ATOM 1657 C C . PRO B 1 23 ? -4.336 -4.051 7.551 1 97.44 23 PRO B C 1
ATOM 1659 O O . PRO B 1 23 ? -3.104 -4.074 7.52 1 97.44 23 PRO B O 1
ATOM 1662 N N . HIS B 1 24 ? -5.02 -3.371 8.477 1 97.75 24 HIS B N 1
ATOM 1663 C CA . HIS B 1 24 ? -4.332 -2.543 9.461 1 97.75 24 HIS B CA 1
ATOM 1664 C C . HIS B 1 24 ? -3.449 -3.389 10.375 1 97.75 24 HIS B C 1
ATOM 1666 O O . HIS B 1 24 ? -2.35 -2.969 10.742 1 97.75 24 HIS B O 1
ATOM 1672 N N . CYS B 1 25 ? -3.947 -4.566 10.75 1 97.38 25 CYS B N 1
ATOM 1673 C CA . CYS B 1 25 ? -3.162 -5.426 11.633 1 97.38 25 CYS B CA 1
ATOM 1674 C C . CYS B 1 25 ? -1.806 -5.746 11.016 1 97.38 25 CYS B C 1
ATOM 1676 O O . CYS B 1 25 ? -0.799 -5.824 11.719 1 97.38 25 CYS B O 1
ATOM 1678 N N . LEU B 1 26 ? -1.753 -5.914 9.766 1 98.06 26 LEU B N 1
ATOM 1679 C CA . LEU B 1 26 ? -0.493 -6.168 9.078 1 98.06 26 LEU B CA 1
ATOM 1680 C C . LEU B 1 26 ? 0.38 -4.918 9.062 1 98.06 26 LEU B C 1
ATOM 1682 O O . LEU B 1 26 ? 1.558 -4.973 9.422 1 98.06 26 LEU B O 1
ATOM 1686 N N . LEU B 1 27 ? -0.232 -3.809 8.672 1 98.19 27 LEU B N 1
ATOM 1687 C CA . LEU B 1 27 ? 0.508 -2.559 8.531 1 98.19 27 LEU B CA 1
ATOM 1688 C C . LEU B 1 27 ? 1.146 -2.15 9.852 1 98.19 27 LEU B C 1
ATOM 1690 O O . LEU B 1 27 ? 2.221 -1.55 9.867 1 98.19 27 LEU B O 1
ATOM 1694 N N . GLU B 1 28 ? 0.547 -2.502 10.891 1 97.12 28 GLU B N 1
ATOM 1695 C CA . GLU B 1 28 ? 1.021 -2.111 12.211 1 97.12 28 GLU B CA 1
ATOM 1696 C C . GLU B 1 28 ? 2.008 -3.135 12.766 1 97.12 28 GLU B C 1
ATOM 1698 O O . GLU B 1 28 ? 2.672 -2.881 13.773 1 97.12 28 GLU B O 1
ATOM 1703 N N . SER B 1 29 ? 2.162 -4.234 12.172 1 97.62 29 SER B N 1
ATOM 1704 C CA . SER B 1 29 ? 3.002 -5.316 12.672 1 97.62 29 SER B CA 1
ATOM 1705 C C . SER B 1 29 ? 4.48 -5 12.484 1 97.62 29 SER B C 1
ATOM 1707 O O . SER B 1 29 ? 4.855 -4.27 11.57 1 97.62 29 SER B O 1
ATOM 1709 N N . GLN B 1 30 ? 5.281 -5.625 13.375 1 97.62 30 GLN B N 1
ATOM 1710 C CA . GLN B 1 30 ? 6.73 -5.48 13.25 1 97.62 30 GLN B CA 1
ATOM 1711 C C . GLN B 1 30 ? 7.238 -6.102 11.953 1 97.62 30 GLN B C 1
ATOM 1713 O O . GLN B 1 30 ? 8.219 -5.625 11.375 1 97.62 30 GLN B O 1
ATOM 1718 N N . VAL B 1 31 ? 6.559 -7.117 11.469 1 98.31 31 VAL B N 1
ATOM 1719 C CA . VAL B 1 31 ? 6.945 -7.789 10.227 1 98.31 31 VAL B CA 1
ATOM 1720 C C . VAL B 1 31 ? 6.906 -6.793 9.07 1 98.31 31 VAL B C 1
ATOM 1722 O O . VAL B 1 31 ? 7.852 -6.711 8.289 1 98.31 31 VAL B O 1
ATOM 1725 N N . PHE B 1 32 ? 5.848 -6.039 9.047 1 98.56 32 PHE B N 1
ATOM 1726 C CA . PHE B 1 32 ? 5.699 -5.078 7.965 1 98.56 32 PHE B CA 1
ATOM 1727 C C . PHE B 1 32 ? 6.676 -3.918 8.133 1 98.56 32 PHE B C 1
ATOM 1729 O O . PHE B 1 32 ? 7.301 -3.48 7.164 1 98.56 32 PHE B O 1
ATOM 1736 N N . ILE B 1 33 ? 6.793 -3.441 9.32 1 98.19 33 ILE B N 1
ATOM 1737 C CA . ILE B 1 33 ? 7.617 -2.279 9.625 1 98.19 33 ILE B CA 1
ATOM 1738 C C . ILE B 1 33 ? 9.07 -2.561 9.25 1 98.19 33 ILE B C 1
ATOM 1740 O O . ILE B 1 33 ? 9.781 -1.668 8.781 1 98.19 33 ILE B O 1
ATOM 1744 N N . GLU B 1 34 ? 9.477 -3.758 9.312 1 97.81 34 GLU B N 1
ATOM 1745 C CA . GLU B 1 34 ? 10.875 -4.117 9.102 1 97.81 34 GLU B CA 1
ATOM 1746 C C . GLU B 1 34 ? 11.148 -4.406 7.625 1 97.81 34 GLU B C 1
ATOM 1748 O O . GLU B 1 34 ? 12.297 -4.605 7.23 1 97.81 34 GLU B O 1
ATOM 1753 N N . LEU B 1 35 ? 10.148 -4.391 6.797 1 98.62 35 LEU B N 1
ATOM 1754 C CA . LEU B 1 35 ? 10.352 -4.625 5.371 1 98.62 35 LEU B CA 1
ATOM 1755 C C . LEU B 1 35 ? 11.164 -3.496 4.746 1 98.62 35 LEU B C 1
ATOM 1757 O O . LEU B 1 35 ? 11.023 -2.334 5.137 1 98.62 35 LEU B O 1
ATOM 1761 N N . SER B 1 36 ? 11.961 -3.895 3.766 1 98.81 36 SER B N 1
ATOM 1762 C CA . SER B 1 36 ? 12.617 -2.877 2.949 1 98.81 36 SER B CA 1
ATOM 1763 C C . SER B 1 36 ? 11.602 -2.123 2.092 1 98.81 36 SER B C 1
ATOM 1765 O O . SER B 1 36 ? 10.508 -2.623 1.828 1 98.81 36 SER B O 1
ATOM 1767 N N . ALA B 1 37 ? 12.039 -0.935 1.659 1 98.75 37 ALA B N 1
ATOM 1768 C CA . ALA B 1 37 ? 11.172 -0.136 0.795 1 98.75 37 ALA B CA 1
ATOM 1769 C C . ALA B 1 37 ? 10.828 -0.892 -0.486 1 98.75 37 ALA B C 1
ATOM 1771 O O . ALA B 1 37 ? 9.688 -0.845 -0.954 1 98.75 37 ALA B O 1
ATOM 1772 N N . HIS B 1 38 ? 11.773 -1.604 -1.037 1 98.88 38 HIS B N 1
ATOM 1773 C CA . HIS B 1 38 ? 11.547 -2.332 -2.277 1 98.88 38 HIS B CA 1
ATOM 1774 C C . HIS B 1 38 ? 10.602 -3.512 -2.057 1 98.88 38 HIS B C 1
ATOM 1776 O O . HIS B 1 38 ? 9.82 -3.863 -2.941 1 98.88 38 HIS B O 1
ATOM 1782 N N . ALA B 1 39 ? 10.672 -4.133 -0.887 1 98.94 39 ALA B N 1
ATOM 1783 C CA . ALA B 1 39 ? 9.727 -5.203 -0.566 1 98.94 39 ALA B CA 1
ATOM 1784 C C . ALA B 1 39 ? 8.305 -4.668 -0.464 1 98.94 39 ALA B C 1
ATOM 1786 O O . ALA B 1 39 ? 7.359 -5.309 -0.929 1 98.94 39 ALA B O 1
ATOM 1787 N N . ILE B 1 40 ? 8.203 -3.514 0.108 1 98.94 40 ILE B N 1
ATOM 1788 C CA . ILE B 1 40 ? 6.891 -2.881 0.207 1 98.94 40 ILE B CA 1
ATOM 1789 C C . ILE B 1 40 ? 6.367 -2.553 -1.189 1 98.94 40 ILE B C 1
ATOM 1791 O O . ILE B 1 40 ? 5.211 -2.836 -1.509 1 98.94 40 ILE B O 1
ATOM 1795 N N . LYS B 1 41 ? 7.215 -1.995 -1.995 1 98.88 41 LYS B N 1
ATOM 1796 C CA . LYS B 1 41 ? 6.816 -1.712 -3.371 1 98.88 41 LYS B CA 1
ATOM 1797 C C . LYS B 1 41 ? 6.328 -2.977 -4.074 1 98.88 41 LYS B C 1
ATOM 1799 O O . LYS B 1 41 ? 5.301 -2.957 -4.754 1 98.88 41 LYS B O 1
ATOM 1804 N N . LEU B 1 42 ? 7.031 -4.047 -3.932 1 98.94 42 LEU B N 1
ATOM 1805 C CA . LEU B 1 42 ? 6.656 -5.297 -4.578 1 98.94 42 LEU B CA 1
ATOM 1806 C C . LEU B 1 42 ? 5.324 -5.812 -4.039 1 98.94 42 LEU B C 1
ATOM 1808 O O . LEU B 1 42 ? 4.484 -6.289 -4.801 1 98.94 42 LEU B O 1
ATOM 1812 N N . LEU B 1 43 ? 5.172 -5.727 -2.717 1 98.94 43 LEU B N 1
ATOM 1813 C CA . LEU B 1 43 ? 3.922 -6.152 -2.098 1 98.94 43 LEU B CA 1
ATOM 1814 C C . LEU B 1 43 ? 2.736 -5.398 -2.691 1 98.94 43 LEU B C 1
ATOM 1816 O O . LEU B 1 43 ? 1.703 -6 -2.998 1 98.94 43 LEU B O 1
ATOM 1820 N N . ILE B 1 44 ? 2.887 -4.105 -2.895 1 98.88 44 ILE B N 1
ATOM 1821 C CA . ILE B 1 44 ? 1.817 -3.279 -3.445 1 98.88 44 ILE B CA 1
ATOM 1822 C C . ILE B 1 44 ? 1.567 -3.664 -4.902 1 98.88 44 ILE B C 1
ATOM 1824 O O . ILE B 1 44 ? 0.419 -3.713 -5.348 1 98.88 44 ILE B O 1
ATOM 1828 N N . ASP B 1 45 ? 2.613 -3.963 -5.645 1 98.75 45 ASP B N 1
ATOM 1829 C CA . ASP B 1 45 ? 2.455 -4.379 -7.031 1 98.75 45 ASP B CA 1
ATOM 1830 C C . ASP B 1 45 ? 1.68 -5.691 -7.125 1 98.75 45 ASP B C 1
ATOM 1832 O O . ASP B 1 45 ? 0.864 -5.875 -8.031 1 98.75 45 ASP B O 1
ATOM 1836 N N . LEU B 1 46 ? 1.943 -6.602 -6.23 1 98.81 46 LEU B N 1
ATOM 1837 C CA . LEU B 1 46 ? 1.18 -7.844 -6.184 1 98.81 46 LEU B CA 1
ATOM 1838 C C . LEU B 1 46 ? -0.267 -7.578 -5.781 1 98.81 46 LEU B C 1
ATOM 1840 O O . LEU B 1 46 ? -1.193 -8.141 -6.367 1 98.81 46 LEU B O 1
ATOM 1844 N N . LEU B 1 47 ? -0.381 -6.715 -4.789 1 98.56 47 LEU B N 1
ATOM 1845 C CA . LEU B 1 47 ? -1.716 -6.363 -4.316 1 98.56 47 LEU B CA 1
ATOM 1846 C C . LEU B 1 47 ? -2.543 -5.738 -5.434 1 98.56 47 LEU B C 1
ATOM 1848 O O . LEU B 1 47 ? -3.746 -5.988 -5.535 1 98.56 47 LEU B O 1
ATOM 1852 N N . MET B 1 48 ? -1.942 -4.98 -6.27 1 97.75 48 MET B N 1
ATOM 1853 C CA . MET B 1 48 ? -2.613 -4.344 -7.402 1 97.75 48 MET B CA 1
ATOM 1854 C C . MET B 1 48 ? -3.166 -5.391 -8.367 1 97.75 48 MET B C 1
ATOM 1856 O O . MET B 1 48 ? -4.211 -5.18 -8.984 1 97.75 48 MET B O 1
ATOM 1860 N N . GLN B 1 49 ? -2.521 -6.5 -8.516 1 98.06 49 GLN B N 1
ATOM 1861 C CA . GLN B 1 49 ? -2.957 -7.562 -9.414 1 98.06 49 GLN B CA 1
ATOM 1862 C C . GLN B 1 49 ? -4.191 -8.273 -8.875 1 98.06 49 GLN B C 1
ATOM 1864 O O . GLN B 1 49 ? -4.953 -8.875 -9.633 1 98.06 49 GLN B O 1
ATOM 1869 N N . PHE B 1 50 ? -4.332 -8.297 -7.559 1 97.62 50 PHE B N 1
ATOM 1870 C CA . PHE B 1 50 ? -5.441 -8.992 -6.922 1 97.62 50 PHE B CA 1
ATOM 1871 C C . PHE B 1 50 ? -6.766 -8.305 -7.23 1 97.62 50 PHE B C 1
ATOM 1873 O O . PHE B 1 50 ? -6.949 -7.125 -6.918 1 97.62 50 PHE B O 1
ATOM 1880 N N . LYS B 1 51 ? -7.734 -9.055 -7.797 1 94.38 51 LYS B N 1
ATOM 1881 C CA . LYS B 1 51 ? -9.008 -8.492 -8.227 1 94.38 51 LYS B CA 1
ATOM 1882 C C . LYS B 1 51 ? -10.164 -9.039 -7.379 1 94.38 51 LYS B C 1
ATOM 1884 O O . LYS B 1 51 ? -11.328 -8.844 -7.715 1 94.38 51 LYS B O 1
ATOM 1889 N N . GLY B 1 52 ? -9.859 -9.781 -6.391 1 93.5 52 GLY B N 1
ATOM 1890 C CA . GLY B 1 52 ? -10.883 -10.281 -5.488 1 93.5 52 GLY B CA 1
ATOM 1891 C C . GLY B 1 52 ? -11.172 -11.758 -5.664 1 93.5 52 GLY B C 1
ATOM 1892 O O . GLY B 1 52 ? -11.883 -12.359 -4.852 1 93.5 52 GLY B O 1
ATOM 1893 N N . PHE B 1 53 ? -10.656 -12.367 -6.734 1 94.69 53 PHE B N 1
ATOM 1894 C CA . PHE B 1 53 ? -10.977 -13.766 -7 1 94.69 53 PHE B CA 1
ATOM 1895 C C . PHE B 1 53 ? -9.758 -14.5 -7.551 1 94.69 53 PHE B C 1
ATOM 1897 O O . PHE B 1 53 ? -9.867 -15.656 -7.961 1 94.69 53 PHE B O 1
ATOM 1904 N N . ASN B 1 54 ? -8.648 -13.836 -7.594 1 97.81 54 ASN B N 1
ATOM 1905 C CA . ASN B 1 54 ? -7.48 -14.422 -8.25 1 97.81 54 ASN B CA 1
ATOM 1906 C C . ASN B 1 54 ? -6.273 -14.461 -7.316 1 97.81 54 ASN B C 1
ATOM 1908 O O . ASN B 1 54 ? -5.129 -14.391 -7.77 1 97.81 54 ASN B O 1
ATOM 1912 N N . ASN B 1 55 ? -6.527 -14.492 -5.984 1 98.38 55 ASN B N 1
ATOM 1913 C CA . ASN B 1 55 ? -5.387 -14.672 -5.098 1 98.38 55 ASN B CA 1
ATOM 1914 C C . ASN B 1 55 ? -4.746 -16.047 -5.273 1 98.38 55 ASN B C 1
ATOM 1916 O O . ASN B 1 55 ? -5.32 -17.062 -4.871 1 98.38 55 ASN B O 1
ATOM 1920 N N . GLY B 1 56 ? -3.613 -16.109 -5.773 1 98.62 56 GLY B N 1
ATOM 1921 C CA . GLY B 1 56 ? -2.895 -17.312 -6.168 1 98.62 56 GLY B CA 1
ATOM 1922 C C . GLY B 1 56 ? -2.346 -17.234 -7.578 1 98.62 56 GLY B C 1
ATOM 1923 O O . GLY B 1 56 ? -1.44 -18 -7.938 1 98.62 56 GLY B O 1
ATOM 1924 N N . ASP B 1 57 ? -2.977 -16.375 -8.32 1 98.62 57 ASP B N 1
ATOM 1925 C CA . ASP B 1 57 ? -2.6 -16.188 -9.719 1 98.62 57 ASP B CA 1
ATOM 1926 C C . ASP B 1 57 ? -1.839 -14.883 -9.914 1 98.62 57 ASP B C 1
ATOM 1928 O O . ASP B 1 57 ? -2.062 -14.164 -10.898 1 98.62 57 ASP B O 1
ATOM 1932 N N . LEU B 1 58 ? -1.009 -14.492 -8.961 1 98.75 58 LEU B N 1
ATOM 1933 C CA . LEU B 1 58 ? -0.202 -13.281 -9.031 1 98.75 58 LEU B CA 1
ATOM 1934 C C . LEU B 1 58 ? 1.188 -13.578 -9.578 1 98.75 58 LEU B C 1
ATOM 1936 O O . LEU B 1 58 ? 1.782 -14.609 -9.242 1 98.75 58 LEU B O 1
ATOM 1940 N N . CYS B 1 59 ? 1.688 -12.656 -10.422 1 98.69 59 CYS B N 1
ATOM 1941 C CA . CYS B 1 59 ? 2.873 -12.961 -11.211 1 98.69 59 CYS B CA 1
ATOM 1942 C C . CYS B 1 59 ? 3.932 -11.875 -11.055 1 98.69 59 CYS B C 1
ATOM 1944 O O . CYS B 1 59 ? 3.611 -10.688 -11.039 1 98.69 59 CYS B O 1
ATOM 1946 N N . LEU B 1 60 ? 5.184 -12.312 -10.938 1 98.5 60 LEU B N 1
ATOM 1947 C CA . LEU B 1 60 ? 6.293 -11.383 -10.773 1 98.5 60 LEU B CA 1
ATOM 1948 C C . LEU B 1 60 ? 7.27 -11.492 -11.945 1 98.5 60 LEU B C 1
ATOM 1950 O O . LEU B 1 60 ? 8.438 -11.117 -11.82 1 98.5 60 LEU B O 1
ATOM 1954 N N . ALA B 1 61 ? 6.8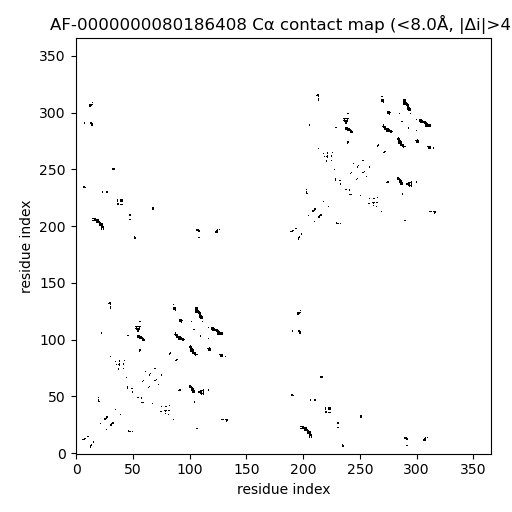36 -11.945 -13.07 1 97.94 61 ALA B N 1
ATOM 1955 C CA . ALA B 1 61 ? 7.707 -12.031 -14.242 1 97.94 61 ALA B CA 1
ATOM 1956 C C . ALA B 1 61 ? 8.336 -10.68 -14.555 1 97.94 61 ALA B C 1
ATOM 1958 O O . ALA B 1 61 ? 7.68 -9.641 -14.445 1 97.94 61 ALA B O 1
ATOM 1959 N N . TRP B 1 62 ? 9.555 -10.75 -15.047 1 97.44 62 TRP B N 1
ATOM 1960 C CA . TRP B 1 62 ? 10.297 -9.523 -15.312 1 97.44 62 TRP B CA 1
ATOM 1961 C C . TRP B 1 62 ? 9.578 -8.656 -16.344 1 97.44 62 TRP B C 1
ATOM 1963 O O . TRP B 1 62 ? 9.484 -7.441 -16.188 1 97.44 62 TRP B O 1
ATOM 1973 N N . SER B 1 63 ? 9 -9.242 -17.344 1 97.12 63 SER B N 1
ATOM 1974 C CA . SER B 1 63 ? 8.328 -8.508 -18.406 1 97.12 63 SER B CA 1
ATOM 1975 C C . SER B 1 63 ? 7.164 -7.688 -17.859 1 97.12 63 SER B C 1
ATOM 1977 O O . SER B 1 63 ? 6.832 -6.629 -18.391 1 97.12 63 SER B O 1
ATOM 1979 N N . LEU B 1 64 ? 6.598 -8.133 -16.812 1 97.88 64 LEU B N 1
ATOM 1980 C CA . LEU B 1 64 ? 5.512 -7.422 -16.141 1 97.88 64 LEU B CA 1
ATOM 1981 C C . LEU B 1 64 ? 6.055 -6.359 -15.188 1 97.88 64 LEU B C 1
ATOM 1983 O O . LEU B 1 64 ? 5.609 -5.211 -15.211 1 97.88 64 LEU B O 1
ATOM 1987 N N . MET B 1 65 ? 7.105 -6.766 -14.445 1 98.62 65 MET B N 1
ATOM 1988 C CA . MET B 1 65 ? 7.598 -5.91 -13.367 1 98.62 65 MET B CA 1
ATOM 1989 C C . MET B 1 65 ? 8.359 -4.715 -13.93 1 98.62 65 MET B C 1
ATOM 1991 O O . MET B 1 65 ? 8.336 -3.629 -13.344 1 98.62 65 MET B O 1
ATOM 1995 N N . GLU B 1 66 ? 9.008 -4.938 -15.031 1 98.5 66 GLU B N 1
ATOM 1996 C CA . GLU B 1 66 ? 9.719 -3.828 -15.656 1 98.5 66 GLU B CA 1
ATOM 1997 C C . GLU B 1 66 ? 8.758 -2.705 -16.031 1 98.5 66 GLU B C 1
ATOM 1999 O O . GLU B 1 66 ? 9.086 -1.524 -15.898 1 98.5 66 GLU B O 1
ATOM 2004 N N . LYS B 1 67 ? 7.582 -3.027 -16.484 1 98 67 LYS B N 1
ATOM 2005 C CA . LYS B 1 67 ? 6.562 -2.043 -16.859 1 98 67 LYS B CA 1
ATOM 2006 C C . LYS B 1 67 ? 6.047 -1.308 -15.617 1 98 67 LYS B C 1
ATOM 2008 O O . LYS B 1 67 ? 5.449 -0.236 -15.734 1 98 67 LYS B O 1
ATOM 2013 N N . ARG B 1 68 ? 6.305 -1.919 -14.5 1 98 68 ARG B N 1
ATOM 2014 C CA . ARG B 1 68 ? 5.871 -1.315 -13.242 1 98 68 ARG B CA 1
ATOM 2015 C C . ARG B 1 68 ? 6.992 -0.499 -12.609 1 98 68 ARG B C 1
ATOM 2017 O O . ARG B 1 68 ? 6.918 -0.137 -11.43 1 98 68 ARG B O 1
ATOM 2024 N N . GLY B 1 69 ? 8.07 -0.318 -13.258 1 97.75 69 GLY B N 1
ATOM 2025 C CA . GLY B 1 69 ? 9.094 0.626 -12.836 1 97.75 69 GLY B CA 1
ATOM 2026 C C . GLY B 1 69 ? 10.297 -0.044 -12.203 1 97.75 69 GLY B C 1
ATOM 2027 O O . GLY B 1 69 ? 11.219 0.631 -11.734 1 97.75 69 GLY B O 1
ATOM 2028 N N . TRP B 1 70 ? 10.281 -1.346 -12.164 1 98.62 70 TRP B N 1
ATOM 2029 C CA . TRP B 1 70 ? 11.469 -2.029 -11.664 1 98.62 70 TRP B CA 1
ATOM 2030 C C . TRP B 1 70 ? 12.617 -1.936 -12.664 1 98.62 70 TRP B C 1
ATOM 2032 O O . TRP B 1 70 ? 12.422 -2.127 -13.867 1 98.62 70 TRP B O 1
ATOM 2042 N N . LYS B 1 71 ? 13.789 -1.651 -12.086 1 98.12 71 LYS B N 1
ATOM 2043 C CA . LYS B 1 71 ? 14.906 -1.332 -12.969 1 98.12 71 LYS B CA 1
ATOM 2044 C C . LYS B 1 71 ? 16 -2.395 -12.883 1 98.12 71 LYS B C 1
ATOM 2046 O O . LYS B 1 71 ? 16.875 -2.457 -13.742 1 98.12 71 LYS B O 1
ATOM 2051 N N . SER B 1 72 ? 15.984 -3.146 -11.883 1 98.44 72 SER B N 1
ATOM 2052 C CA . SER B 1 72 ? 17 -4.168 -11.648 1 98.44 72 SER B CA 1
ATOM 2053 C C . SER B 1 72 ? 16.375 -5.5 -11.273 1 98.44 72 SER B C 1
ATOM 2055 O O . SER B 1 72 ? 15.594 -5.578 -10.312 1 98.44 72 SER B O 1
ATOM 2057 N N . ARG B 1 73 ? 16.766 -6.559 -11.992 1 98.31 73 ARG B N 1
ATOM 2058 C CA . ARG B 1 73 ? 16.281 -7.902 -11.672 1 98.31 73 ARG B CA 1
ATOM 2059 C C . ARG B 1 73 ? 16.766 -8.336 -10.297 1 98.31 73 ARG B C 1
ATOM 2061 O O . ARG B 1 73 ? 16.047 -9.047 -9.578 1 98.31 73 ARG B O 1
ATOM 2068 N N . ASP B 1 74 ? 17.969 -7.918 -10 1 98.75 74 ASP B N 1
ATOM 2069 C CA . ASP B 1 74 ? 18.531 -8.266 -8.703 1 98.75 74 ASP B CA 1
ATOM 2070 C C . ASP B 1 74 ? 17.703 -7.652 -7.566 1 98.75 74 ASP B C 1
ATOM 2072 O O . ASP B 1 74 ? 17.391 -8.328 -6.594 1 98.75 74 ASP B O 1
ATOM 2076 N N . THR B 1 75 ? 17.359 -6.379 -7.699 1 98.81 75 THR B N 1
ATOM 2077 C CA . THR B 1 75 ? 16.547 -5.703 -6.691 1 98.81 75 THR B CA 1
ATOM 2078 C C . THR B 1 75 ? 15.18 -6.355 -6.57 1 98.81 75 THR B C 1
ATOM 2080 O O . THR B 1 75 ? 14.672 -6.547 -5.465 1 98.81 75 THR B O 1
ATOM 2083 N N . LEU B 1 76 ? 14.633 -6.73 -7.715 1 98.81 76 LEU B N 1
ATOM 2084 C CA . LEU B 1 76 ? 13.352 -7.426 -7.727 1 98.81 76 LEU B CA 1
ATOM 2085 C C . LEU B 1 76 ? 13.453 -8.758 -6.996 1 98.81 76 LEU B C 1
ATOM 2087 O O . LEU B 1 76 ? 12.609 -9.078 -6.16 1 98.81 76 LEU B O 1
ATOM 2091 N N . ASN B 1 77 ? 14.461 -9.484 -7.301 1 98.75 77 ASN B N 1
ATOM 2092 C CA . ASN B 1 77 ? 14.648 -10.797 -6.68 1 98.75 77 ASN B CA 1
ATOM 2093 C C . ASN B 1 77 ? 14.859 -10.672 -5.172 1 98.75 77 ASN B C 1
ATOM 2095 O O . ASN B 1 77 ? 14.336 -11.484 -4.406 1 98.75 77 ASN B O 1
ATOM 2099 N N . LYS B 1 78 ? 15.633 -9.695 -4.777 1 98.94 78 LYS B N 1
ATOM 2100 C CA . LYS B 1 78 ? 15.844 -9.469 -3.352 1 98.94 78 LYS B CA 1
ATOM 2101 C C . LYS B 1 78 ? 14.523 -9.141 -2.65 1 98.94 78 LYS B C 1
ATOM 2103 O O . LYS B 1 78 ? 14.266 -9.633 -1.553 1 98.94 78 LYS B O 1
ATOM 2108 N N . ALA B 1 79 ? 13.734 -8.344 -3.248 1 98.94 79 ALA B N 1
ATOM 2109 C CA . ALA B 1 79 ? 12.43 -7.996 -2.695 1 98.94 79 ALA B CA 1
ATOM 2110 C C . ALA B 1 79 ? 11.531 -9.227 -2.607 1 98.94 79 ALA B C 1
ATOM 2112 O O . ALA B 1 79 ? 10.852 -9.438 -1.599 1 98.94 79 ALA B O 1
ATOM 2113 N N . ARG B 1 80 ? 11.531 -10.008 -3.668 1 98.88 80 ARG B N 1
ATOM 2114 C CA . ARG B 1 80 ? 10.766 -11.25 -3.697 1 98.88 80 ARG B CA 1
ATOM 2115 C C . ARG B 1 80 ? 11.18 -12.172 -2.553 1 98.88 80 ARG B C 1
ATOM 2117 O O . ARG B 1 80 ? 10.32 -12.688 -1.83 1 98.88 80 ARG B O 1
ATOM 2124 N N . GLN B 1 81 ? 12.453 -12.352 -2.391 1 98.94 81 GLN B N 1
ATOM 2125 C CA . GLN B 1 81 ? 12.969 -13.227 -1.344 1 98.94 81 GLN B CA 1
ATOM 2126 C C . GLN B 1 81 ? 12.609 -12.703 0.042 1 98.94 81 GLN B C 1
ATOM 2128 O O . GLN B 1 81 ? 12.273 -13.477 0.938 1 98.94 81 GLN B O 1
ATOM 2133 N N . GLU B 1 82 ? 12.688 -11.453 0.192 1 98.94 82 GLU B N 1
ATOM 2134 C CA . GLU B 1 82 ? 12.336 -10.844 1.471 1 98.94 82 GLU B CA 1
ATOM 2135 C C . GLU B 1 82 ? 10.891 -11.141 1.842 1 98.94 82 GLU B C 1
ATOM 2137 O O . GLU B 1 82 ? 10.602 -11.531 2.975 1 98.94 82 GLU B O 1
ATOM 2142 N N . LEU B 1 83 ? 9.953 -10.984 0.923 1 98.94 83 LEU B N 1
ATOM 2143 C CA . LEU B 1 83 ? 8.539 -11.234 1.174 1 98.94 83 LEU B CA 1
ATOM 2144 C C . LEU B 1 83 ? 8.281 -12.719 1.412 1 98.94 83 LEU B C 1
ATOM 2146 O O . LEU B 1 83 ? 7.438 -13.086 2.229 1 98.94 83 LEU B O 1
ATOM 2150 N N . LEU B 1 84 ? 9.031 -13.578 0.66 1 98.94 84 LEU B N 1
ATOM 2151 C CA . LEU B 1 84 ? 8.906 -15.023 0.853 1 98.94 84 LEU B CA 1
ATOM 2152 C C . LEU B 1 84 ? 9.422 -15.43 2.229 1 98.94 84 LEU B C 1
ATOM 2154 O O . LEU B 1 84 ? 8.82 -16.281 2.896 1 98.94 84 LEU B O 1
ATOM 2158 N N . ASN B 1 85 ? 10.508 -14.828 2.678 1 98.81 85 ASN B N 1
ATOM 2159 C CA . ASN B 1 85 ? 11.148 -15.18 3.939 1 98.81 85 ASN B CA 1
ATOM 2160 C C . ASN B 1 85 ? 10.227 -14.914 5.129 1 98.81 85 ASN B C 1
ATOM 2162 O O . ASN B 1 85 ? 10.234 -15.664 6.105 1 98.81 85 ASN B O 1
ATOM 2166 N N . VAL B 1 86 ? 9.453 -13.875 5.074 1 98.62 86 VAL B N 1
ATOM 2167 C CA . VAL B 1 86 ? 8.547 -13.57 6.18 1 98.62 86 VAL B CA 1
ATOM 2168 C C . VAL B 1 86 ? 7.148 -14.086 5.859 1 98.62 86 VAL B C 1
ATOM 2170 O O . VAL B 1 86 ? 6.188 -13.766 6.562 1 98.62 86 VAL B O 1
ATOM 2173 N N . GLU B 1 87 ? 7.012 -14.734 4.762 1 98.81 87 GLU B N 1
ATOM 2174 C CA . GLU B 1 87 ? 5.832 -15.477 4.328 1 98.81 87 GLU B CA 1
ATOM 2175 C C . GLU B 1 87 ? 4.621 -14.555 4.195 1 98.81 87 GLU B C 1
ATOM 2177 O O . GLU B 1 87 ? 3.506 -14.93 4.562 1 98.81 87 GLU B O 1
ATOM 2182 N N . LEU B 1 88 ? 4.887 -13.391 3.826 1 98.88 88 LEU B N 1
ATOM 2183 C CA . LEU B 1 88 ? 3.807 -12.508 3.404 1 98.88 88 LEU B CA 1
ATOM 2184 C C . LEU B 1 88 ? 3.209 -12.969 2.082 1 98.88 88 LEU B C 1
ATOM 2186 O O . LEU B 1 88 ? 2.025 -12.75 1.818 1 98.88 88 LEU B O 1
ATOM 2190 N N . ILE B 1 89 ? 4.07 -13.516 1.27 1 98.94 89 ILE B N 1
ATOM 2191 C CA . ILE B 1 89 ? 3.631 -14.172 0.044 1 98.94 89 ILE B CA 1
ATOM 2192 C C . ILE B 1 89 ? 4.105 -15.625 0.036 1 98.94 89 ILE B C 1
ATOM 2194 O O . ILE B 1 89 ? 5.012 -15.992 0.79 1 98.94 89 ILE B O 1
ATOM 2198 N N . LEU B 1 90 ? 3.504 -16.422 -0.741 1 98.69 90 LEU B N 1
ATOM 2199 C CA . LEU B 1 90 ? 3.939 -17.797 -0.965 1 98.69 90 LEU B CA 1
ATOM 2200 C C . LEU B 1 90 ? 3.783 -18.188 -2.432 1 98.69 90 LEU B C 1
ATOM 2202 O O . LEU B 1 90 ? 3 -17.578 -3.16 1 98.69 90 LEU B O 1
ATOM 2206 N N . ILE B 1 91 ? 4.559 -19.156 -2.865 1 98.81 91 ILE B N 1
ATOM 2207 C CA . ILE B 1 91 ? 4.469 -19.656 -4.234 1 98.81 91 ILE B CA 1
ATOM 2208 C C . ILE B 1 91 ? 3.305 -20.641 -4.348 1 98.81 91 ILE B C 1
ATOM 2210 O O . ILE B 1 91 ? 3.215 -21.594 -3.574 1 98.81 91 ILE B O 1
ATOM 2214 N N . THR B 1 92 ? 2.406 -20.375 -5.246 1 98.75 92 THR B N 1
ATOM 2215 C CA . THR B 1 92 ? 1.251 -21.25 -5.422 1 98.75 92 THR B CA 1
ATOM 2216 C C . THR B 1 92 ? 1.449 -22.172 -6.613 1 98.75 92 THR B C 1
ATOM 2218 O O . THR B 1 92 ? 0.746 -23.188 -6.75 1 98.75 92 THR B O 1
ATOM 2221 N N . ARG B 1 93 ? 2.271 -21.812 -7.469 1 98.25 93 ARG B N 1
ATOM 2222 C CA . ARG B 1 93 ? 2.701 -22.641 -8.586 1 98.25 93 ARG B CA 1
ATOM 2223 C C . ARG B 1 93 ? 4.16 -22.375 -8.938 1 98.25 93 ARG B C 1
ATOM 2225 O O . ARG B 1 93 ? 4.543 -21.219 -9.195 1 98.25 93 ARG B O 1
ATOM 2232 N N . TYR B 1 94 ? 4.914 -23.453 -8.922 1 97.56 94 TYR B N 1
ATOM 2233 C CA . TYR B 1 94 ? 6.293 -23.297 -9.383 1 97.56 94 TYR B CA 1
ATOM 2234 C C . TYR B 1 94 ? 6.355 -23.203 -10.898 1 97.56 94 TYR B C 1
ATOM 2236 O O . TYR B 1 94 ? 5.684 -23.953 -11.609 1 97.56 94 TYR B O 1
ATOM 2244 N N . GLY B 1 95 ? 7.078 -22.172 -11.266 1 95.38 95 GLY B N 1
ATOM 2245 C CA . GLY B 1 95 ? 7.27 -22 -12.695 1 95.38 95 GLY B CA 1
ATOM 2246 C C . GLY B 1 95 ? 8.297 -22.938 -13.289 1 95.38 95 GLY B C 1
ATOM 2247 O O . GLY B 1 95 ? 9.016 -23.625 -12.555 1 95.38 95 GLY B O 1
ATOM 2248 N N . ASP B 1 96 ? 8.234 -23.047 -14.633 1 92.81 96 ASP B N 1
ATOM 2249 C CA . ASP B 1 96 ? 9.242 -23.781 -15.398 1 92.81 96 ASP B CA 1
ATOM 2250 C C . ASP B 1 96 ? 9.773 -22.953 -16.562 1 92.81 96 ASP B C 1
ATOM 2252 O O . ASP B 1 96 ? 9.781 -21.719 -16.484 1 92.81 96 ASP B O 1
ATOM 2256 N N . ARG B 1 97 ? 10.32 -23.578 -17.453 1 90.75 97 ARG B N 1
ATOM 2257 C CA . ARG B 1 97 ? 10.93 -22.859 -18.578 1 90.75 97 ARG B CA 1
ATOM 2258 C C . ARG B 1 97 ? 9.883 -22.047 -19.328 1 90.75 97 ARG B C 1
ATOM 2260 O O . ARG B 1 97 ? 10.18 -20.953 -19.828 1 90.75 97 ARG B O 1
ATOM 2267 N N . LYS B 1 98 ? 8.633 -22.422 -19.359 1 91.69 98 LYS B N 1
ATOM 2268 C CA . LYS B 1 98 ? 7.605 -21.781 -20.188 1 91.69 98 LYS B CA 1
ATOM 2269 C C . LYS B 1 98 ? 6.648 -20.953 -19.328 1 91.69 98 LYS B C 1
ATOM 2271 O O . LYS B 1 98 ? 5.941 -20.094 -19.844 1 91.69 98 LYS B O 1
ATOM 2276 N N . ARG B 1 99 ? 6.617 -21.297 -18.078 1 94.25 99 ARG B N 1
ATOM 2277 C CA . ARG B 1 99 ? 5.617 -20.641 -17.234 1 94.25 99 ARG B CA 1
ATOM 2278 C C . ARG B 1 99 ? 6.27 -19.984 -16.031 1 94.25 99 ARG B C 1
ATOM 2280 O O . ARG B 1 99 ? 7.207 -20.531 -15.438 1 94.25 99 ARG B O 1
ATOM 2287 N N . PRO B 1 100 ? 5.711 -18.828 -15.656 1 96.25 100 PRO B N 1
ATOM 2288 C CA . PRO B 1 100 ? 6.266 -18.172 -14.477 1 96.25 100 PRO B CA 1
ATOM 2289 C C . PRO B 1 100 ? 5.77 -18.781 -13.172 1 96.25 100 PRO B C 1
ATOM 2291 O O . PRO B 1 100 ? 4.758 -19.484 -13.156 1 96.25 100 PRO B O 1
ATOM 2294 N N . HIS B 1 101 ? 6.562 -18.547 -12.062 1 98.12 101 HIS B N 1
ATOM 2295 C CA . HIS B 1 101 ? 6.02 -18.781 -10.727 1 98.12 101 HIS B CA 1
ATOM 2296 C C . HIS B 1 101 ? 4.758 -17.953 -10.492 1 98.12 101 HIS B C 1
ATOM 2298 O O . HIS B 1 101 ? 4.625 -16.859 -11.031 1 98.12 101 HIS B O 1
ATOM 2304 N N . LEU B 1 102 ? 3.855 -18.516 -9.75 1 98.75 102 LEU B N 1
ATOM 2305 C CA . LEU B 1 102 ? 2.697 -17.766 -9.289 1 98.75 102 LEU B CA 1
ATOM 2306 C C . LEU B 1 102 ? 2.715 -17.625 -7.77 1 98.75 102 LEU B C 1
ATOM 2308 O O . LEU B 1 102 ? 3.314 -18.453 -7.074 1 98.75 102 LEU B O 1
ATOM 2312 N N . TYR B 1 103 ? 2.037 -16.578 -7.297 1 98.88 103 TYR B N 1
ATOM 2313 C CA . TYR B 1 103 ? 2.123 -16.234 -5.887 1 98.88 103 TYR B CA 1
ATOM 2314 C C . TYR B 1 103 ? 0.743 -15.922 -5.316 1 98.88 103 TYR B C 1
ATOM 2316 O O . TYR B 1 103 ? -0.192 -15.625 -6.062 1 98.88 103 TYR B O 1
ATOM 2324 N N . ALA B 1 104 ? 0.658 -16.031 -4.027 1 98.88 104 ALA B N 1
ATOM 2325 C CA . ALA B 1 104 ? -0.51 -15.578 -3.273 1 98.88 104 ALA B CA 1
ATOM 2326 C C . ALA B 1 104 ? -0.1 -14.68 -2.107 1 98.88 104 ALA B C 1
ATOM 2328 O O . ALA B 1 104 ? 0.987 -14.844 -1.548 1 98.88 104 ALA B O 1
ATOM 2329 N N . LEU B 1 105 ? -0.935 -13.711 -1.815 1 98.75 105 LEU B N 1
ATOM 2330 C CA . LEU B 1 105 ? -0.848 -12.938 -0.58 1 98.75 105 LEU B CA 1
ATOM 2331 C C . LEU B 1 105 ? -1.428 -13.727 0.592 1 98.75 105 LEU B C 1
ATOM 2333 O O . LEU B 1 105 ? -2.574 -14.18 0.536 1 98.75 105 LEU B O 1
ATOM 2337 N N . THR B 1 106 ? -0.778 -13.82 1.684 1 98.62 106 THR B N 1
ATOM 2338 C CA . THR B 1 106 ? -1.19 -14.758 2.727 1 98.62 106 THR B CA 1
ATOM 2339 C C . THR B 1 106 ? -2.219 -14.109 3.654 1 98.62 106 THR B C 1
ATOM 2341 O O . THR B 1 106 ? -2.779 -14.773 4.527 1 98.62 106 THR B O 1
ATOM 2344 N N . PHE B 1 107 ? -2.518 -12.859 3.521 1 98.19 107 PHE B N 1
ATOM 2345 C CA . PHE B 1 107 ? -3.52 -12.18 4.34 1 98.19 107 PHE B CA 1
ATOM 2346 C C . PHE B 1 107 ? -4.875 -12.172 3.643 1 98.19 107 PHE B C 1
ATOM 2348 O O . PHE B 1 107 ? -5.809 -11.516 4.098 1 98.19 107 PHE B O 1
ATOM 2355 N N . PHE B 1 108 ? -5.035 -12.859 2.547 1 97.88 108 PHE B N 1
ATOM 2356 C CA . PHE B 1 108 ? -6.293 -13.227 1.905 1 97.88 108 PHE B CA 1
ATOM 2357 C C . PHE B 1 108 ? -6.383 -14.734 1.718 1 97.88 108 PHE B C 1
ATOM 2359 O O . PHE B 1 108 ? -5.359 -15.422 1.646 1 97.88 108 PHE B O 1
ATOM 2366 N N . ALA B 1 109 ? -7.602 -15.227 1.645 1 97.94 109 ALA B N 1
ATOM 2367 C CA . ALA B 1 109 ? -7.789 -16.625 1.266 1 97.94 109 ALA B CA 1
ATOM 2368 C C . ALA B 1 109 ? -7.324 -16.875 -0.166 1 97.94 109 ALA B C 1
ATOM 2370 O O . ALA B 1 109 ? -7.52 -16.031 -1.043 1 97.94 109 ALA B O 1
ATOM 2371 N N . VAL B 1 110 ? -6.691 -18.047 -0.374 1 98.06 110 VAL B N 1
ATOM 2372 C CA . VAL B 1 110 ? -6.25 -18.422 -1.713 1 98.06 110 VAL B CA 1
ATOM 2373 C C . VAL B 1 110 ? -7.445 -18.875 -2.551 1 98.06 110 VAL B C 1
ATOM 2375 O O . VAL B 1 110 ? -8.297 -19.625 -2.076 1 98.06 110 VAL B O 1
ATOM 2378 N N . ASP B 1 111 ? -7.48 -18.406 -3.762 1 97.56 111 ASP B N 1
ATOM 2379 C CA . ASP B 1 111 ? -8.578 -18.734 -4.664 1 97.56 111 ASP B CA 1
ATOM 2380 C C . ASP B 1 111 ? -8.242 -19.953 -5.516 1 97.56 111 ASP B C 1
ATOM 2382 O O . ASP B 1 111 ? -7.094 -20.391 -5.547 1 97.56 111 ASP B O 1
ATOM 2386 N N . GLU B 1 112 ? -9.25 -20.516 -6.145 1 95.69 112 GLU B N 1
ATOM 2387 C CA . GLU B 1 112 ? -9.07 -21.703 -6.969 1 95.69 112 GLU B CA 1
ATOM 2388 C C . GLU B 1 112 ? -8.305 -21.391 -8.25 1 95.69 112 GLU B C 1
ATOM 2390 O O . GLU B 1 112 ? -7.559 -22.219 -8.758 1 95.69 112 GLU B O 1
ATOM 2395 N N . CYS B 1 113 ? -8.461 -20.234 -8.727 1 96.62 113 CYS B N 1
ATOM 2396 C CA . CYS B 1 113 ? -7.785 -19.703 -9.898 1 96.62 113 CYS B CA 1
ATOM 2397 C C . CYS B 1 113 ? -7.836 -20.703 -11.055 1 96.62 113 CYS B C 1
ATOM 2399 O O . CYS B 1 113 ? -6.816 -20.984 -11.68 1 96.62 113 CYS B O 1
ATOM 2401 N N . GLY B 1 114 ? -8.93 -21.266 -11.305 1 94.44 114 GLY B N 1
ATOM 2402 C CA . GLY B 1 114 ? -9.148 -22.141 -12.445 1 94.44 114 GLY B CA 1
ATOM 2403 C C . GLY B 1 114 ? -8.461 -23.484 -12.312 1 94.44 114 GLY B C 1
ATOM 2404 O O . GLY B 1 114 ? -8.273 -24.188 -13.297 1 94.44 114 GLY B O 1
ATOM 2405 N N . GLY B 1 115 ? -7.926 -23.781 -11.203 1 92.88 115 GLY B N 1
ATOM 2406 C CA . GLY B 1 115 ? -7.32 -25.078 -10.945 1 92.88 115 GLY B CA 1
ATOM 2407 C C . GLY B 1 115 ? -5.875 -25.156 -11.406 1 92.88 115 GLY B C 1
ATOM 2408 O O . GLY B 1 115 ? -5.324 -26.266 -11.531 1 92.88 115 GLY B O 1
ATOM 2409 N N . LYS B 1 116 ? -5.227 -24.094 -11.664 1 93.5 116 LYS B N 1
ATOM 2410 C CA . LYS B 1 116 ? -3.883 -24.141 -12.227 1 93.5 116 LYS B CA 1
ATOM 2411 C C . LYS B 1 116 ? -2.822 -24.094 -11.133 1 93.5 116 LYS B C 1
ATOM 2413 O O . LYS B 1 116 ? -1.625 -24.141 -11.414 1 93.5 116 LYS B O 1
ATOM 2418 N N . LEU B 1 117 ? -3.287 -23.984 -9.898 1 97 117 LEU B N 1
ATOM 2419 C CA . LEU B 1 117 ? -2.346 -23.844 -8.797 1 97 117 LEU B CA 1
ATOM 2420 C C . LEU B 1 117 ? -1.906 -25.203 -8.273 1 97 117 LEU B C 1
ATOM 2422 O O . LEU B 1 117 ? -2.611 -26.203 -8.453 1 97 117 LEU B O 1
ATOM 2426 N N . ASP B 1 118 ? -0.707 -25.25 -7.684 1 97.75 118 ASP B N 1
ATOM 2427 C CA . ASP B 1 118 ? -0.175 -26.469 -7.074 1 97.75 118 ASP B CA 1
ATOM 2428 C C . ASP B 1 118 ? -0.699 -26.641 -5.648 1 97.75 118 ASP B C 1
ATOM 2430 O O . ASP B 1 118 ? -0.437 -27.656 -5.008 1 97.75 118 ASP B O 1
ATOM 2434 N N . ILE B 1 119 ? -1.409 -25.656 -5.094 1 97.06 119 ILE B N 1
ATOM 2435 C CA . ILE B 1 119 ? -2.002 -25.734 -3.762 1 97.06 119 ILE B CA 1
ATOM 2436 C C . ILE B 1 119 ? -3.518 -25.578 -3.861 1 97.06 119 ILE B C 1
ATOM 2438 O O . ILE B 1 119 ? -4.031 -25.109 -4.875 1 97.06 119 ILE B O 1
ATOM 2442 N N . HIS B 1 120 ? -4.168 -25.938 -2.82 1 96.75 120 HIS B N 1
ATOM 2443 C CA . HIS B 1 120 ? -5.621 -25.844 -2.795 1 96.75 120 HIS B CA 1
ATOM 2444 C C . HIS B 1 120 ? -6.082 -24.469 -2.332 1 96.75 120 HIS B C 1
ATOM 2446 O O . HIS B 1 120 ? -5.387 -23.812 -1.557 1 96.75 120 HIS B O 1
ATOM 2452 N N . ALA B 1 121 ? -7.219 -24.156 -2.871 1 96.69 121 ALA B N 1
ATOM 2453 C CA . ALA B 1 121 ? -7.871 -22.953 -2.363 1 96.69 121 ALA B CA 1
ATOM 2454 C C . ALA B 1 121 ? -8.109 -23.047 -0.86 1 96.69 121 ALA B C 1
ATOM 2456 O O . ALA B 1 121 ? -8.234 -24.141 -0.316 1 96.69 121 ALA B O 1
ATOM 2457 N N . THR B 1 122 ? -8.094 -21.906 -0.234 1 97 122 THR B N 1
ATOM 2458 C CA . THR B 1 122 ? -8.344 -21.875 1.202 1 97 122 THR B CA 1
ATOM 2459 C C . THR B 1 122 ? -9.617 -21.094 1.518 1 97 122 THR B C 1
ATOM 2461 O O . THR B 1 122 ? -10.023 -20.219 0.739 1 97 122 THR B O 1
ATOM 2464 N N . GLU B 1 123 ? -10.234 -21.359 2.656 1 94.31 123 GLU B N 1
ATOM 2465 C CA . GLU B 1 123 ? -11.453 -20.672 3.076 1 94.31 123 GLU B CA 1
ATOM 2466 C C . GLU B 1 123 ? -11.117 -19.406 3.85 1 94.31 123 GLU B C 1
ATOM 2468 O O . GLU B 1 123 ? -11.906 -18.453 3.863 1 94.31 123 GLU B O 1
ATOM 2473 N N . LYS B 1 124 ? -9.977 -19.406 4.48 1 96.44 124 LYS B N 1
ATOM 2474 C CA . LYS B 1 124 ? -9.484 -18.281 5.281 1 96.44 124 LYS B CA 1
ATOM 2475 C C . LYS B 1 124 ? -8.062 -17.906 4.879 1 96.44 124 LYS B C 1
ATOM 2477 O O . LYS B 1 124 ? -7.352 -18.703 4.266 1 96.44 124 LYS B O 1
ATOM 2482 N N . PRO B 1 125 ? -7.762 -16.703 5.211 1 97.75 125 PRO B N 1
ATOM 2483 C CA . PRO B 1 125 ? -6.352 -16.359 4.996 1 97.75 125 PRO B CA 1
ATOM 2484 C C . PRO B 1 125 ? -5.402 -17.266 5.777 1 97.75 125 PRO B C 1
ATOM 2486 O O . PRO B 1 125 ? -5.711 -17.672 6.902 1 97.75 125 PRO B O 1
ATOM 2489 N N . MET B 1 126 ? -4.328 -17.578 5.117 1 97.69 126 MET B N 1
ATOM 2490 C CA . MET B 1 126 ? -3.338 -18.406 5.809 1 97.69 126 MET B CA 1
ATOM 2491 C C . MET B 1 126 ? -2.59 -17.578 6.855 1 97.69 126 MET B C 1
ATOM 2493 O O . MET B 1 126 ? -2.162 -18.125 7.879 1 97.69 126 MET B O 1
ATOM 2497 N N . SER B 1 127 ? -2.4 -16.328 6.688 1 97.81 127 SER B N 1
ATOM 2498 C CA . SER B 1 127 ? -1.805 -15.367 7.617 1 97.81 127 SER B CA 1
ATOM 2499 C C . SER B 1 127 ? -0.461 -15.867 8.133 1 97.81 127 SER B C 1
ATOM 2501 O O . SER B 1 127 ? -0.18 -15.773 9.336 1 97.81 127 SER B O 1
ATOM 2503 N N . LEU B 1 128 ? 0.37 -16.406 7.285 1 98.19 128 LEU B N 1
ATOM 2504 C CA . LEU B 1 128 ? 1.636 -17.016 7.664 1 98.19 128 LEU B CA 1
ATOM 2505 C C . LEU B 1 128 ? 2.625 -15.969 8.156 1 98.19 128 LEU B C 1
ATOM 2507 O O . LEU B 1 128 ? 3.574 -16.297 8.875 1 98.19 128 LEU B O 1
ATOM 2511 N N . TRP B 1 129 ? 2.428 -14.758 7.762 1 97.62 129 TRP B N 1
ATOM 2512 C CA . TRP B 1 129 ? 3.295 -13.664 8.195 1 97.62 129 TRP B CA 1
ATOM 2513 C C . TRP B 1 129 ? 3.266 -13.516 9.711 1 97.62 129 TRP B C 1
ATOM 2515 O O . TRP B 1 129 ? 4.227 -13.031 10.312 1 97.62 129 TRP B O 1
ATOM 2525 N N . ARG B 1 130 ? 2.238 -13.906 10.406 1 97.12 130 ARG B N 1
ATOM 2526 C CA . ARG B 1 130 ? 2.082 -13.766 11.852 1 97.12 130 ARG B CA 1
ATOM 2527 C C . ARG B 1 130 ? 3.107 -14.609 12.602 1 97.12 130 ARG B C 1
ATOM 2529 O O . ARG B 1 130 ? 3.443 -14.312 13.742 1 97.12 130 ARG B O 1
ATOM 2536 N N . LEU B 1 131 ? 3.574 -15.633 11.961 1 96.69 131 LEU B N 1
ATOM 2537 C CA . LEU B 1 131 ? 4.578 -16.5 12.57 1 96.69 131 LEU B CA 1
ATOM 2538 C C . LEU B 1 131 ? 5.906 -15.766 12.727 1 96.69 131 LEU B C 1
ATOM 2540 O O . LEU B 1 131 ? 6.785 -16.219 13.469 1 96.69 131 LEU B O 1
ATOM 2544 N N . HIS B 1 132 ? 6.027 -14.648 12.055 1 97 132 HIS B N 1
ATOM 2545 C CA . HIS B 1 132 ? 7.305 -13.953 12.023 1 97 132 HIS B CA 1
ATOM 2546 C C . HIS B 1 132 ? 7.258 -12.68 12.875 1 97 132 HIS B C 1
ATOM 2548 O O . HIS B 1 132 ? 8.195 -11.875 12.852 1 97 132 HIS B O 1
ATOM 2554 N N . VAL B 1 133 ? 6.16 -12.461 13.523 1 92 133 VAL B N 1
ATOM 2555 C CA . VAL B 1 133 ? 6.07 -11.336 14.445 1 92 133 VAL B CA 1
ATOM 2556 C C . VAL B 1 133 ? 6.891 -11.633 15.703 1 92 133 VAL B C 1
ATOM 2558 O O . VAL B 1 133 ? 6.688 -12.656 16.359 1 92 133 VAL B O 1
ATOM 2561 N N . PRO B 1 134 ? 7.949 -10.75 15.812 1 85.75 134 PRO B N 1
ATOM 2562 C CA . PRO B 1 134 ? 8.789 -11.047 16.984 1 85.75 134 PRO B CA 1
ATOM 2563 C C . PRO B 1 134 ? 7.992 -11.086 18.281 1 85.75 134 PRO B C 1
ATOM 2565 O O . PRO B 1 134 ? 7.074 -10.281 18.469 1 85.75 134 PRO B O 1
ATOM 2568 N N . VAL B 1 135 ? 7.949 -12.062 18.891 1 68.31 135 VAL B N 1
ATOM 2569 C CA . VAL B 1 135 ? 7.34 -12.203 20.203 1 68.31 135 VAL B CA 1
ATOM 2570 C C . VAL B 1 135 ? 8 -11.242 21.188 1 68.31 135 VAL B C 1
ATOM 2572 O O . VAL B 1 135 ? 9.203 -10.977 21.094 1 68.31 135 VAL B O 1
ATOM 2575 N N . LEU B 1 136 ? 7.332 -10.109 21.406 1 56.19 136 LEU B N 1
ATOM 2576 C CA . LEU B 1 136 ? 7.934 -9.344 22.484 1 56.19 136 LEU B CA 1
ATOM 2577 C C . LEU B 1 136 ? 8.594 -10.266 23.5 1 56.19 136 LEU B C 1
ATOM 2579 O O . LEU B 1 136 ? 7.941 -11.156 24.047 1 56.19 136 LEU B O 1
ATOM 2583 N N . SER B 1 137 ? 9.672 -10.625 23.078 1 45.38 137 SER B N 1
ATOM 2584 C CA . SER B 1 137 ? 10.359 -11.328 24.156 1 45.38 137 SER B CA 1
ATOM 2585 C C . SER B 1 137 ? 10.023 -10.727 25.516 1 45.38 137 SER B C 1
ATOM 2587 O O . SER B 1 137 ? 10.203 -9.523 25.734 1 45.38 137 SER B O 1
ATOM 2589 N N . LEU B 1 138 ? 8.82 -10.961 26.125 1 43.38 138 LEU B N 1
ATOM 2590 C CA . LEU B 1 138 ? 8.969 -10.859 27.562 1 43.38 138 LEU B CA 1
ATOM 2591 C C . LEU B 1 138 ? 10.422 -11.094 27.984 1 43.38 138 LEU B C 1
ATOM 2593 O O . LEU B 1 138 ? 10.93 -12.211 27.875 1 43.38 138 LEU B O 1
ATOM 2597 N N . PHE B 1 139 ? 11.297 -10.297 27.531 1 39.62 139 PHE B N 1
ATOM 2598 C CA . PHE B 1 139 ? 12.688 -10.367 27.969 1 39.62 139 PHE B CA 1
ATOM 2599 C C . PHE B 1 139 ? 12.797 -11.133 29.281 1 39.62 139 PHE B C 1
ATOM 2601 O O . PHE B 1 139 ? 11.93 -11.023 30.156 1 39.62 139 PHE B O 1
ATOM 2608 N N . LYS B 1 140 ? 13.781 -12.102 29.391 1 38.09 140 LYS B N 1
ATOM 2609 C CA . LYS B 1 140 ? 14.703 -12.727 30.328 1 38.09 140 LYS B CA 1
ATOM 2610 C C . LYS B 1 140 ? 15.18 -11.727 31.375 1 38.09 140 LYS B C 1
ATOM 2612 O O . LYS B 1 140 ? 16.141 -10.984 31.156 1 38.09 140 LYS B O 1
ATOM 2617 N N . ILE B 1 141 ? 14.359 -10.789 31.812 1 36.91 141 ILE B N 1
ATOM 2618 C CA . ILE B 1 141 ? 14.922 -10.344 33.094 1 36.91 141 ILE B CA 1
ATOM 2619 C C . ILE B 1 141 ? 15.641 -11.508 33.781 1 36.91 141 ILE B C 1
ATOM 2621 O O . ILE B 1 141 ? 15.008 -12.453 34.25 1 36.91 141 ILE B O 1
ATOM 2625 N N . LYS B 1 142 ? 16.656 -11.883 33.125 1 37 142 LYS B N 1
ATOM 2626 C CA . LYS B 1 142 ? 17.484 -12.758 33.969 1 37 142 LYS B CA 1
ATOM 2627 C C . LYS B 1 142 ? 17.516 -12.266 35.406 1 37 142 LYS B C 1
ATOM 2629 O O . LYS B 1 142 ? 17.812 -11.094 35.656 1 37 142 LYS B O 1
ATOM 2634 N N . PRO B 1 143 ? 16.875 -12.852 36.281 1 37.56 143 PRO B N 1
ATOM 2635 C CA . PRO B 1 143 ? 17.031 -12.336 37.656 1 37.56 143 PRO B CA 1
ATOM 2636 C C . PRO B 1 143 ? 18.469 -11.914 37.938 1 37.56 143 PRO B C 1
ATOM 2638 O O . PRO B 1 143 ? 19.406 -12.656 37.656 1 37.56 143 PRO B O 1
ATOM 2641 N N . ARG B 1 144 ? 18.75 -10.633 37.719 1 36.97 144 ARG B N 1
ATOM 2642 C CA . ARG B 1 144 ? 20.031 -10.227 38.281 1 36.97 144 ARG B CA 1
ATOM 2643 C C . ARG B 1 144 ? 20.359 -11.023 39.531 1 36.97 144 ARG B C 1
ATOM 2645 O O . ARG B 1 144 ? 19.625 -10.977 40.531 1 36.97 144 ARG B O 1
ATOM 2652 N N . LEU B 1 145 ? 20.922 -12.141 39.375 1 38 145 LEU B N 1
ATOM 2653 C CA . LEU B 1 145 ? 21.406 -12.82 40.562 1 38 145 LEU B CA 1
ATOM 2654 C C . LEU B 1 145 ? 22.016 -11.82 41.562 1 38 145 LEU B C 1
ATOM 2656 O O . LEU B 1 145 ? 22.75 -10.914 41.156 1 38 145 LEU B O 1
ATOM 2660 N N . PRO B 1 146 ? 21.328 -11.445 42.594 1 36.28 146 PRO B N 1
ATOM 2661 C CA . PRO B 1 146 ? 21.969 -10.516 43.531 1 36.28 146 PRO B CA 1
ATOM 2662 C C . PRO B 1 146 ? 23.484 -10.641 43.531 1 36.28 146 PRO B C 1
ATOM 2664 O O . PRO B 1 146 ? 24.031 -11.703 43.219 1 36.28 146 PRO B O 1
ATOM 2667 N N . PRO B 1 147 ? 24.078 -9.523 43.281 1 34.03 147 PRO B N 1
ATOM 2668 C CA . PRO B 1 147 ? 25.547 -9.648 43.344 1 34.03 147 PRO B CA 1
ATOM 2669 C C . PRO B 1 147 ? 26.016 -10.648 44.406 1 34.03 147 PRO B C 1
ATOM 2671 O O . PRO B 1 147 ? 25.438 -10.711 45.5 1 34.03 147 PRO B O 1
ATOM 2674 N N . ARG B 1 148 ? 26.391 -11.711 43.969 1 32.12 148 ARG B N 1
ATOM 2675 C CA . ARG B 1 148 ? 26.891 -12.75 44.875 1 32.12 148 ARG B CA 1
ATOM 2676 C C . ARG B 1 148 ? 27.688 -12.156 46.031 1 32.12 148 ARG B C 1
ATOM 2678 O O . ARG B 1 148 ? 27.734 -12.727 47.125 1 32.12 148 ARG B O 1
ATOM 2685 N N . GLY B 1 149 ? 28.469 -11.062 45.688 1 31.55 149 GLY B N 1
ATOM 2686 C CA . GLY B 1 149 ? 29.719 -11.07 46.438 1 31.55 149 GLY B CA 1
ATOM 2687 C C . GLY B 1 149 ? 29.547 -10.586 47.875 1 31.55 149 GLY B C 1
ATOM 2688 O O . GLY B 1 149 ? 30.531 -10.203 48.5 1 31.55 149 GLY B O 1
ATOM 2689 N N . LEU B 1 150 ? 28.328 -10.219 48.375 1 32.88 150 LEU B N 1
ATOM 2690 C CA . LEU B 1 150 ? 28.688 -9.641 49.656 1 32.88 150 LEU B CA 1
ATOM 2691 C C . LEU B 1 150 ? 29.578 -10.586 50.438 1 32.88 150 LEU B C 1
ATOM 2693 O O . LEU B 1 150 ? 29.188 -11.703 50.781 1 32.88 150 LEU B O 1
ATOM 2697 N N . ASP B 1 151 ? 30.766 -10.469 50.281 1 30.38 151 ASP B N 1
ATOM 2698 C CA . ASP B 1 151 ? 31.719 -11.102 51.156 1 30.38 151 ASP B CA 1
ATOM 2699 C C . ASP B 1 151 ? 31.344 -10.883 52.625 1 30.38 151 ASP B C 1
ATOM 2701 O O . ASP B 1 151 ? 30.984 -9.766 53.031 1 30.38 151 ASP B O 1
ATOM 2705 N N . HIS B 1 152 ? 30.719 -11.797 53.344 1 32.03 152 HIS B N 1
ATOM 2706 C CA . HIS B 1 152 ? 30.406 -11.891 54.781 1 32.03 152 HIS B CA 1
ATOM 2707 C C . HIS B 1 152 ? 31.484 -11.219 55.625 1 32.03 152 HIS B C 1
ATOM 2709 O O . HIS B 1 152 ? 32.469 -11.852 55.969 1 32.03 152 HIS B O 1
ATOM 2715 N N . GLY B 1 153 ? 31.922 -10 55.219 1 25.83 153 GLY B N 1
ATOM 2716 C CA . GLY B 1 153 ? 32.938 -9.492 56.125 1 25.83 153 GLY B CA 1
ATOM 2717 C C . GLY B 1 153 ? 32.5 -9.492 57.594 1 25.83 153 GLY B C 1
ATOM 2718 O O . GLY B 1 153 ? 31.312 -9.711 57.875 1 25.83 153 GLY B O 1
ATOM 2719 N N . ASP B 1 154 ? 33.219 -8.742 58.594 1 27.8 154 ASP B N 1
ATOM 2720 C CA . ASP B 1 154 ? 33.531 -8.836 60.031 1 27.8 154 ASP B CA 1
ATOM 2721 C C . ASP B 1 154 ? 32.375 -8.367 60.906 1 27.8 154 ASP B C 1
ATOM 2723 O O . ASP B 1 154 ? 31.922 -7.23 60.781 1 27.8 154 ASP B O 1
ATOM 2727 N N . MET B 1 155 ? 31.453 -9.188 61.344 1 27.92 155 MET B N 1
ATOM 2728 C CA . MET B 1 155 ? 30.359 -9.125 62.312 1 27.92 155 MET B CA 1
ATOM 2729 C C . MET B 1 155 ? 30.734 -8.258 63.5 1 27.92 155 MET B C 1
ATOM 2731 O O . MET B 1 155 ? 29.938 -8.125 64.438 1 27.92 155 MET B O 1
ATOM 2735 N N . ASN B 1 156 ? 31.938 -8.055 63.906 1 24.53 156 ASN B N 1
ATOM 2736 C CA . ASN B 1 156 ? 32.156 -7.895 65.312 1 24.53 156 ASN B CA 1
ATOM 2737 C C . ASN B 1 156 ? 31.609 -6.555 65.812 1 24.53 156 ASN B C 1
ATOM 2739 O O . ASN B 1 156 ? 31.781 -6.203 67 1 24.53 156 ASN B O 1
ATOM 2743 N N . ARG B 1 157 ? 31.5 -5.453 65.062 1 22.61 157 ARG B N 1
ATOM 2744 C CA . ARG B 1 157 ? 31.656 -4.32 66 1 22.61 157 ARG B CA 1
ATOM 2745 C C . ARG B 1 157 ? 30.328 -3.984 66.688 1 22.61 157 ARG B C 1
ATOM 2747 O O . ARG B 1 157 ? 29.312 -3.811 66 1 22.61 157 ARG B O 1
ATOM 2754 N N . PRO B 1 158 ? 30.062 -4.082 68 1 25.58 158 PRO B N 1
ATOM 2755 C CA . PRO B 1 158 ? 28.906 -3.873 68.875 1 25.58 158 PRO B CA 1
ATOM 2756 C C . PRO B 1 158 ? 28.406 -2.432 68.875 1 25.58 158 PRO B C 1
ATOM 2758 O O . PRO B 1 158 ? 29.141 -1.514 69.25 1 25.58 158 PRO B O 1
ATOM 2761 N N . ALA B 1 159 ? 27.859 -1.89 67.75 1 21.97 159 ALA B N 1
ATOM 2762 C CA . ALA B 1 159 ? 27.578 -0.461 67.875 1 21.97 159 ALA B CA 1
ATOM 2763 C C . ALA B 1 159 ? 26.578 -0.18 69 1 21.97 159 ALA B C 1
ATOM 2765 O O . ALA B 1 159 ? 25.438 -0.646 68.938 1 21.97 159 ALA B O 1
ATOM 2766 N N . SER B 1 160 ? 26.844 0.208 70.188 1 21.45 160 SER B N 1
ATOM 2767 C CA . SER B 1 160 ? 26.234 0.584 71.5 1 21.45 160 SER B CA 1
ATOM 2768 C C . SER B 1 160 ? 25.344 1.808 71.312 1 21.45 160 SER B C 1
ATOM 2770 O O . SER B 1 160 ? 24.531 2.1 72.25 1 21.45 160 SER B O 1
ATOM 2772 N N . ASP B 1 161 ? 25.609 2.816 70.375 1 19.38 161 ASP B N 1
ATOM 2773 C CA . ASP B 1 161 ? 25.469 4.121 71 1 19.38 161 ASP B CA 1
ATOM 2774 C C . ASP B 1 161 ? 24 4.418 71.312 1 19.38 161 ASP B C 1
ATOM 2776 O O . ASP B 1 161 ? 23.109 3.736 70.812 1 19.38 161 ASP B O 1
ATOM 2780 N N . SER B 1 162 ? 23.625 5.809 71.062 1 21.7 162 SER B N 1
ATOM 2781 C CA . SER B 1 162 ? 23.359 7.012 71.812 1 21.7 162 SER B CA 1
ATOM 2782 C C . SER B 1 162 ? 21.875 7.332 71.875 1 21.7 162 SER B C 1
ATOM 2784 O O . SER B 1 162 ? 21.328 7.559 72.938 1 21.7 162 SER B O 1
ATOM 2786 N N . ILE B 1 163 ? 21.188 8.133 70.938 1 22.38 163 ILE B N 1
ATOM 2787 C CA . ILE B 1 163 ? 20.609 9.438 71.25 1 22.38 163 ILE B CA 1
ATOM 2788 C C . ILE B 1 163 ? 19.094 9.305 71.438 1 22.38 163 ILE B C 1
ATOM 2790 O O . ILE B 1 163 ? 18.391 8.875 70.5 1 22.38 163 ILE B O 1
ATOM 2794 N N . VAL B 1 164 ? 18.594 9.102 72.562 1 21.72 164 VAL B N 1
ATOM 2795 C CA . VAL B 1 164 ? 17.25 9.062 73.188 1 21.72 164 VAL B CA 1
ATOM 2796 C C . VAL B 1 164 ? 16.531 10.375 72.875 1 21.72 164 VAL B C 1
ATOM 2798 O O . VAL B 1 164 ? 16.938 11.43 73.375 1 21.72 164 VAL B O 1
ATOM 2801 N N . LEU B 1 165 ? 16.109 10.812 71.688 1 20.89 165 LEU B N 1
ATOM 2802 C CA . LEU B 1 165 ? 15.461 12.078 71.375 1 20.89 165 LEU B CA 1
ATOM 2803 C C . LEU B 1 165 ? 14.141 12.227 72.062 1 20.89 165 LEU B C 1
ATOM 2805 O O . LEU B 1 165 ? 13.195 11.461 71.875 1 20.89 165 LEU B O 1
ATOM 2809 N N . GLN B 1 166 ? 14.078 12.695 73.312 1 20.84 166 GLN B N 1
ATOM 2810 C CA . GLN B 1 166 ? 13 12.93 74.25 1 20.84 166 GLN B CA 1
ATOM 2811 C C . GLN B 1 166 ? 12.125 14.102 73.812 1 20.84 166 GLN B C 1
ATOM 2813 O O . GLN B 1 166 ? 12.172 15.18 74.438 1 20.84 166 GLN B O 1
ATOM 2818 N N . ASP B 1 167 ? 11.891 14.562 72.562 1 21.39 167 ASP B N 1
ATOM 2819 C CA . ASP B 1 167 ? 11.406 15.922 72.375 1 21.39 167 ASP B CA 1
ATOM 2820 C C . ASP B 1 167 ? 10 16.094 72.938 1 21.39 167 ASP B C 1
ATOM 2822 O O . ASP B 1 167 ? 9.094 15.328 72.625 1 21.39 167 ASP B O 1
ATOM 2826 N N . LYS B 1 168 ? 9.82 16.984 74.062 1 23.19 168 LYS B N 1
ATOM 2827 C CA . LYS B 1 168 ? 8.789 17.453 75 1 23.19 168 LYS B CA 1
ATOM 2828 C C . LYS B 1 168 ? 7.73 18.281 74.25 1 23.19 168 LYS B C 1
ATOM 2830 O O . LYS B 1 168 ? 8.047 19.281 73.625 1 23.19 168 LYS B O 1
ATOM 2835 N N . TYR B 1 169 ? 6.559 17.844 73.75 1 22.25 169 TYR B N 1
ATOM 2836 C CA . TYR B 1 169 ? 5.375 18.297 73.062 1 22.25 169 TYR B CA 1
ATOM 2837 C C . TYR B 1 169 ? 4.699 19.453 73.75 1 22.25 169 TYR B C 1
ATOM 2839 O O . TYR B 1 169 ? 4.125 19.281 74.812 1 22.25 169 TYR B O 1
ATOM 2847 N N . CYS B 1 170 ? 5.285 20.719 73.75 1 24.23 170 CYS B N 1
ATOM 2848 C CA . CYS B 1 170 ? 4.723 21.812 74.5 1 24.23 170 CYS B CA 1
ATOM 2849 C C . CYS B 1 170 ? 3.344 22.203 74 1 24.23 170 CYS B C 1
ATOM 2851 O O . CYS B 1 170 ? 3.088 22.156 72.812 1 24.23 170 CYS B O 1
ATOM 2853 N N . PRO B 1 171 ? 2.377 22.688 74.812 1 27.89 171 PRO B N 1
ATOM 2854 C CA . PRO B 1 171 ? 0.934 22.859 75 1 27.89 171 PRO B CA 1
ATOM 2855 C C . PRO B 1 171 ? 0.367 24.047 74.25 1 27.89 171 PRO B C 1
ATOM 2857 O O . PRO B 1 171 ? 1.027 25.078 74.125 1 27.89 171 PRO B O 1
ATOM 2860 N N . PRO B 1 172 ? -0.49 24 73.188 1 23.83 172 PRO B N 1
ATOM 2861 C CA . PRO B 1 172 ? -1.014 24.953 72.188 1 23.83 172 PRO B CA 1
ATOM 2862 C C . PRO B 1 172 ? -1.854 26.062 72.812 1 23.83 172 PRO B C 1
ATOM 2864 O O . PRO B 1 172 ? -2.957 25.797 73.312 1 23.83 172 PRO B O 1
ATOM 2867 N N . SER B 1 173 ? -1.465 26.953 73.688 1 25.36 173 SER B N 1
ATOM 2868 C CA . SER B 1 173 ? -2.383 27.812 74.438 1 25.36 173 SER B CA 1
ATOM 2869 C C . SER B 1 173 ? -2.957 28.906 73.5 1 25.36 173 SER B C 1
ATOM 2871 O O . SER B 1 173 ? -2.242 29.812 73.125 1 25.36 173 SER B O 1
ATOM 2873 N N . VAL B 1 174 ? -3.734 28.672 72.5 1 26.97 174 VAL B N 1
ATOM 2874 C CA . VAL B 1 174 ? -4.234 29.672 71.562 1 26.97 174 VAL B CA 1
ATOM 2875 C C . VAL B 1 174 ? -5.055 30.719 72.312 1 26.97 174 VAL B C 1
ATOM 2877 O O . VAL B 1 174 ? -6.035 30.391 73 1 26.97 174 VAL B O 1
ATOM 2880 N N . SER B 1 175 ? -4.449 31.875 72.75 1 22.31 175 SER B N 1
ATOM 2881 C CA . SER B 1 175 ? -4.93 33 73.5 1 22.31 175 SER B CA 1
ATOM 2882 C C . SER B 1 175 ? -6.027 33.781 72.75 1 22.31 175 SER B C 1
ATOM 2884 O O . SER B 1 175 ? -6.125 33.688 71.562 1 22.31 175 SER B O 1
ATOM 2886 N N . ASN B 1 176 ? -6.91 34.688 73.375 1 25.59 176 ASN B N 1
ATOM 2887 C CA . ASN B 1 176 ? -8.172 35.375 73.625 1 25.59 176 ASN B CA 1
ATOM 2888 C C . ASN B 1 176 ? -8.234 36.688 72.875 1 25.59 176 ASN B C 1
ATOM 2890 O O . ASN B 1 176 ? -9.164 37.469 73.125 1 25.59 176 ASN B O 1
ATOM 2894 N N . GLU B 1 177 ? -7.273 37.281 72.062 1 23.56 177 GLU B N 1
ATOM 2895 C CA . GLU B 1 177 ? -7.277 38.75 72.125 1 23.56 177 GLU B CA 1
ATOM 2896 C C . GLU B 1 177 ? -8.445 39.344 71.375 1 23.56 177 GLU B C 1
ATOM 2898 O O . GLU B 1 177 ? -8.82 38.844 70.312 1 23.56 177 GLU B O 1
ATOM 2903 N N . GLY B 1 178 ? -9.047 40.5 71.812 1 25.8 178 GLY B N 1
ATOM 2904 C CA . GLY B 1 178 ? -10.18 41.406 71.75 1 25.8 178 GLY B CA 1
ATOM 2905 C C . GLY B 1 178 ? -10.172 42.344 70.625 1 25.8 178 GLY B C 1
ATOM 2906 O O . GLY B 1 178 ? -10.992 43.281 70.5 1 25.8 178 GLY B O 1
ATOM 2907 N N . ILE B 1 179 ? -9.695 42.062 69.375 1 26.66 179 ILE B N 1
ATOM 2908 C CA . ILE B 1 179 ? -9.438 43.25 68.562 1 26.66 179 ILE B CA 1
ATOM 2909 C C . ILE B 1 179 ? -10.734 44.031 68.375 1 26.66 179 ILE B C 1
ATOM 2911 O O . ILE B 1 179 ? -11.766 43.469 68 1 26.66 179 ILE B O 1
ATOM 2915 N N . ALA B 1 180 ? -10.68 45.375 68.5 1 25.11 180 ALA B N 1
ATOM 2916 C CA . ALA B 1 180 ? -11.391 46.656 68.688 1 25.11 180 ALA B CA 1
ATOM 2917 C C . ALA B 1 180 ? -12.211 46.969 67.438 1 25.11 180 ALA B C 1
ATOM 2919 O O . ALA B 1 180 ? -11.852 46.562 66.312 1 25.11 180 ALA B O 1
ATOM 2920 N N . GLU B 1 181 ? -13.359 47.781 67.5 1 28.66 181 GLU B N 1
ATOM 2921 C CA . GLU B 1 181 ? -14.547 48.406 66.938 1 28.66 181 GLU B CA 1
ATOM 2922 C C . GLU B 1 181 ? -14.164 49.5 66 1 28.66 181 GLU B C 1
ATOM 2924 O O . GLU B 1 181 ? -15.031 50.219 65.5 1 28.66 181 GLU B O 1
ATOM 2929 N N . MET B 1 182 ? -13.117 49.469 65.188 1 23.64 182 MET B N 1
ATOM 2930 C CA . MET B 1 182 ? -12.82 50.75 64.5 1 23.64 182 MET B CA 1
ATOM 2931 C C . MET B 1 182 ? -14.047 51.312 63.812 1 23.64 182 MET B C 1
ATOM 2933 O O . MET B 1 182 ? -14.656 50.625 63 1 23.64 182 MET B O 1
ATOM 2937 N N . LEU B 1 183 ? -14.5 52.594 64.312 1 23.34 183 LEU B N 1
ATOM 2938 C CA . LEU B 1 183 ? -15.016 53.875 63.844 1 23.34 183 LEU B CA 1
ATOM 2939 C C . LEU B 1 183 ? -14.227 54.375 62.656 1 23.34 183 LEU B C 1
ATOM 2941 O O . LEU B 1 183 ? -12.992 54.344 62.656 1 23.34 183 LEU B O 1
#

Nearest PDB structures (foldseek):
  3g3z-assembly1_B  TM=6.999E-01  e=2.669E-01  Neisseria meningitidis serogroup B
  3l7w-assembly1_A-2  TM=6.929E-01  e=6.965E-01  Streptococcus mutans UA159
  4ets-assembly1_B  TM=5.679E-01  e=6.965E-01  Campylobacter jejuni subsp. jejuni
  4mnu-assembly1_B  TM=6.606E-01  e=2.668E+00  Listeria monocytogenes EGD-e
  6s2p-assembly1_N  TM=6.308E-01  e=2.066E+00  Solanum lycopersicum

pLDDT: mean 76.99, std 30.65, range [19.38, 98.94]

Secondary structure (DSSP, 8-state):
-------TTSGGGB-SS-EEEEEHHHHTSHHHHTS-HHHHHHHHHHHHH--SS-TT-EE--HHHHGGGT---HHHHHHHHHHHHH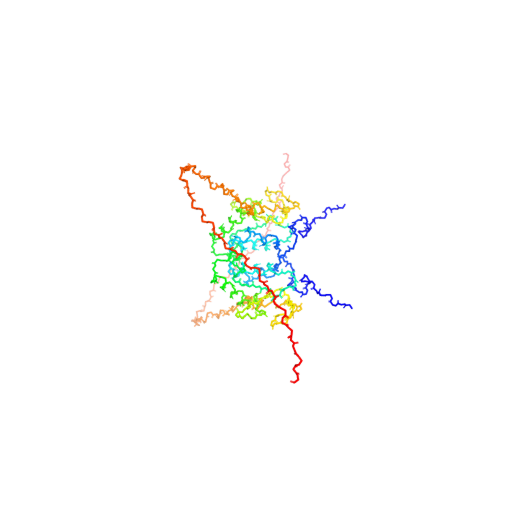TTSEEEEE---SSS--EEEETTBPPP-GGGT-SS---SS---GGGGGS--------------------------------------------------/-------TTSGGGB-SS-EEEEEHHHHTSHHHHTS-HHHHHHHHHHHHH--SS-TT-EE--HHHHGGGT---HHHHHHHHHHHHHTTSEEEEE---SSS--EEEETTBPPP-GGGTSSS---SS---GGGGGS--------------TT----------------------------------

Foldseek 3Di:
DPPPPDDCPPCVNDDDDDDQDDDPVQCPFPLNVPADPLLVVVVVVQSVVDPPAAFFAGFDDPVVVVVVPDDDPVSSVVSVVSCVVLPQKDFFAPDDPVGGTTIGGQQAWHHCNVVPTPDDTGPGRNPSSVVVRPDPPPPCVVVPPPPPDDPPPDPDDPPDDPPVPPPDPPDPPPDDDDPDDDD/DPPPPDDCPPCVNDDDDDDQDDDPVQCPFPLNVPADPLLVVVVVVQSVVDPPAAFFAGFDDPVVVVVVPDDDPVSSVVSVVSCVVLPQKDFFAPDDPVGGTTIGGQQAWHHCNVVPTPDDTGPGRNPSSVVVRPDPPPDCPVPPPPPPPPPPPDPDDPPDDDDPCPPDPDDCCPDDDDDDDDD

Organism: NCBI:txid1233